Protein AF-A0A1J4K891-F1 (afdb_monomer)

Secondary structure (DSSP, 8-state):
-PPPP------HHHHHTTSTT--HHHHHH-TTHHHHHHTT-HHHHHHHHSHHHHHHHHHHHH-STTTTSTTHHHHHHHHHHHHT--SHHHHHHHHT-HHHHHHHHHHHTSPP--HHHHHHHHHHHHHHHHHTTTGGGGG-TTHHHHHHHTTTSHHHHHHHHHHHHHSTTTTT--HHHHHHHHHT--S---TT-HHHHHHHHHHHHHHHHHHHH-GGGGGGG-SHHHHHHHHHHHH-TTS-HHHHHHHHTTHHHHTTSTTHHHHHHHHHTTPPP--STTHHHHHHHH----HHHHHGGG-TT--HHHHHHHHHHHHHHHHHHHHH-TTTT-S--

pLDDT: mean 89.1, std 15.48, range [33.91, 98.75]

Sequence (333 aa):
MQRWASYSTYDPIETLLEREDVTIVDVLDEDSLSIAMRNSSQKLVDFFKREEIMDELLNWALTELYVDHPKFMKFSRASISIFTCVTVNFQKMLHENDQFLIRLRQFQMLNPASPRICGHFQRIIETLVIGTGGDILVFFPELSDFLIENIANVGLRDLFVFLVTKYRIQFHADVEMFQKLINQIGFETNNDNIDNYNSCYCIISAIRAILSQKEEYFILFDTKEIFDRLFLLAVYPKTHPLLATGIYRLFPYLKRAKNYYPAMLKYRDMYEFRDDISLPYAIETFMLIDGKILLKIFDKNSCTYLIDAICKAFMNKGYYFLIDHRNILSLKN

InterPro domains:
  IPR007587 SIT4 phosphatase-associated protein family [PTHR12634] (7-187)

Mean predicted aligned error: 7.37 Å

Structure (mmCIF, N/CA/C/O backbone):
data_AF-A0A1J4K891-F1
#
_entry.id   AF-A0A1J4K891-F1
#
loop_
_atom_site.group_PDB
_atom_site.id
_atom_site.type_symbol
_atom_site.label_atom_id
_atom_site.label_alt_id
_atom_site.label_comp_id
_atom_site.label_asym_id
_atom_site.label_entity_id
_atom_site.label_seq_id
_atom_site.pdbx_PDB_ins_code
_atom_site.Cartn_x
_atom_site.Cartn_y
_atom_site.Cartn_z
_atom_site.occupancy
_atom_site.B_iso_or_equiv
_atom_site.auth_seq_id
_atom_site.auth_comp_id
_atom_site.auth_asym_id
_atom_site.auth_atom_id
_atom_site.pdbx_PDB_model_num
ATOM 1 N N . MET A 1 1 ? -45.387 34.080 21.711 1.00 39.38 1 MET A N 1
ATOM 2 C CA . MET A 1 1 ? -44.036 33.500 21.544 1.00 39.38 1 MET A CA 1
ATOM 3 C C . MET A 1 1 ? -43.966 32.225 22.377 1.00 39.38 1 MET A C 1
ATOM 5 O O . MET A 1 1 ? -43.739 32.294 23.577 1.00 39.38 1 MET A O 1
ATOM 9 N N . GLN A 1 2 ? -44.293 31.077 21.779 1.00 36.41 2 GLN A N 1
ATOM 10 C CA . GLN A 1 2 ? -44.192 29.777 22.447 1.00 36.41 2 GLN A CA 1
ATOM 11 C C . GLN A 1 2 ? -42.715 29.382 22.542 1.00 36.41 2 GLN A C 1
ATOM 13 O O . GLN A 1 2 ? -42.031 29.297 21.525 1.00 36.41 2 GLN A O 1
ATOM 18 N N . ARG A 1 3 ? -42.234 29.171 23.773 1.00 39.31 3 ARG A N 1
ATOM 19 C CA . ARG A 1 3 ? -40.967 28.489 24.058 1.00 39.31 3 ARG A CA 1
ATOM 20 C C . ARG A 1 3 ? -41.067 27.071 23.506 1.00 39.31 3 ARG A C 1
ATOM 22 O O . ARG A 1 3 ? -41.951 26.323 23.911 1.00 39.31 3 ARG A O 1
ATOM 29 N N . TRP A 1 4 ? -40.176 26.722 22.588 1.00 43.19 4 TRP A N 1
ATOM 30 C CA . TRP A 1 4 ? -40.006 25.343 22.158 1.00 43.19 4 TRP A CA 1
ATOM 31 C C . TRP A 1 4 ? -39.417 24.577 23.341 1.00 43.19 4 TRP A C 1
ATOM 33 O O . TRP A 1 4 ? -38.350 24.929 23.844 1.00 43.19 4 TRP A O 1
ATOM 43 N N . ALA A 1 5 ? -40.163 23.591 23.834 1.00 40.50 5 ALA A N 1
ATOM 44 C CA . ALA A 1 5 ? -39.658 22.629 24.794 1.00 40.50 5 ALA A CA 1
ATOM 45 C C . ALA A 1 5 ? -38.457 21.907 24.170 1.00 40.50 5 ALA A C 1
ATOM 47 O O . ALA A 1 5 ? -38.521 21.463 23.022 1.00 40.50 5 ALA A O 1
ATOM 48 N N . SER A 1 6 ? -37.361 21.812 24.919 1.00 43.91 6 SER A N 1
ATOM 49 C CA . SER A 1 6 ? -36.251 20.926 24.595 1.00 43.91 6 SER A CA 1
ATOM 50 C C . SER A 1 6 ? -36.784 19.495 24.585 1.00 43.91 6 SER A C 1
ATOM 52 O O . SER A 1 6 ? -37.015 18.910 25.645 1.00 43.91 6 SER A O 1
ATOM 54 N N . TYR A 1 7 ? -37.023 18.938 23.401 1.00 41.72 7 TYR A N 1
ATOM 55 C CA . TYR A 1 7 ? -37.172 17.498 23.262 1.00 41.72 7 TYR A CA 1
ATOM 56 C C . TYR A 1 7 ? -35.854 16.884 23.730 1.00 41.72 7 TYR A C 1
ATOM 58 O O . TYR A 1 7 ? -34.827 17.060 23.080 1.00 41.72 7 TYR A O 1
ATOM 66 N N . SER A 1 8 ? -35.880 16.225 24.890 1.00 47.19 8 SER A N 1
ATOM 67 C CA . SER A 1 8 ? -34.855 15.253 25.251 1.00 47.19 8 SER A CA 1
ATOM 68 C C . SER A 1 8 ? -34.839 14.228 24.123 1.00 47.19 8 SER A C 1
ATOM 70 O O . SER A 1 8 ? -35.779 13.446 23.971 1.00 47.19 8 SER A O 1
ATOM 72 N N . THR A 1 9 ? -33.851 14.329 23.241 1.00 55.25 9 THR A N 1
ATOM 73 C CA . THR A 1 9 ? -33.603 13.339 22.202 1.00 55.25 9 THR A CA 1
ATOM 74 C C . THR A 1 9 ? -33.265 12.040 22.910 1.00 55.25 9 THR A C 1
ATOM 76 O O . THR A 1 9 ? -32.190 11.923 23.488 1.00 55.25 9 THR A O 1
ATOM 79 N N . TYR A 1 10 ? -34.208 11.100 22.906 1.00 66.19 10 TYR A N 1
ATOM 80 C CA . TYR A 1 10 ? -33.967 9.721 23.307 1.00 66.19 10 TYR A CA 1
ATOM 81 C C . TYR A 1 10 ? -32.778 9.197 22.497 1.00 66.19 10 TYR A C 1
ATOM 83 O O . TYR A 1 10 ? -32.873 9.099 21.272 1.00 66.19 10 TYR A O 1
ATOM 91 N N . ASP A 1 11 ? -31.656 8.943 23.166 1.00 80.19 11 ASP A N 1
ATOM 92 C CA . ASP A 1 11 ? -30.495 8.281 22.581 1.00 80.19 11 ASP A CA 1
ATOM 93 C C . ASP A 1 11 ? -30.539 6.813 23.031 1.00 80.19 11 ASP A C 1
ATOM 95 O O . ASP A 1 11 ? -30.260 6.530 24.199 1.00 80.19 11 ASP A O 1
ATOM 99 N N . PRO A 1 12 ? -30.931 5.875 22.146 1.00 88.50 12 PRO A N 1
ATOM 100 C CA . PRO A 1 12 ? -31.061 4.463 22.496 1.00 88.50 12 PRO A CA 1
ATOM 101 C C . PRO A 1 12 ? -29.782 3.879 23.099 1.00 88.50 12 PRO A C 1
ATOM 103 O O . PRO A 1 12 ? -29.860 3.014 23.967 1.00 88.50 12 PRO A O 1
ATOM 106 N N . ILE A 1 13 ? -28.610 4.385 22.697 1.00 91.62 13 ILE A N 1
ATOM 107 C CA . ILE A 1 13 ? -27.329 3.909 23.221 1.00 91.62 13 ILE A CA 1
ATOM 108 C C . ILE A 1 13 ? -27.101 4.380 24.647 1.00 91.62 13 ILE A C 1
ATOM 110 O O . ILE A 1 13 ? -26.626 3.603 25.466 1.00 91.62 13 ILE A O 1
ATOM 114 N N . GLU A 1 14 ? -27.474 5.613 24.978 1.00 89.12 14 GLU A N 1
ATOM 115 C CA . GLU A 1 14 ? -27.372 6.104 26.354 1.00 89.12 14 GLU A CA 1
ATOM 116 C C . GLU A 1 14 ? -28.216 5.256 27.308 1.00 89.12 14 GLU A C 1
ATOM 118 O O . GLU A 1 14 ? -27.746 4.918 28.390 1.00 89.12 14 GLU A O 1
ATOM 123 N N . THR A 1 15 ? -29.427 4.869 26.890 1.00 90.88 15 THR A N 1
ATOM 124 C CA . THR A 1 15 ? -30.291 3.965 27.665 1.00 90.88 15 THR A CA 1
ATOM 125 C C . THR A 1 15 ? -29.748 2.537 27.696 1.00 90.88 15 THR A C 1
ATOM 127 O O . THR A 1 15 ? -29.804 1.883 28.734 1.00 90.88 15 THR A O 1
ATOM 130 N N . LEU A 1 16 ? -29.199 2.036 26.587 1.00 93.69 16 LEU A N 1
ATOM 131 C CA . LEU A 1 16 ? -28.603 0.700 26.536 1.00 93.69 16 LEU A CA 1
ATOM 132 C C . LEU A 1 16 ? -27.418 0.578 27.508 1.00 93.69 16 LEU A C 1
ATOM 134 O O . LEU A 1 16 ? -27.314 -0.416 28.222 1.00 93.69 16 LEU A O 1
ATOM 138 N N . LEU A 1 17 ? -26.568 1.605 27.574 1.00 93.94 17 LEU A N 1
ATOM 139 C CA . LEU A 1 17 ? -25.391 1.661 28.447 1.00 93.94 17 LEU A CA 1
ATOM 140 C C . LEU A 1 17 ? -25.726 1.804 29.942 1.00 93.94 17 LEU A C 1
ATOM 142 O O . LEU A 1 17 ? -24.833 1.665 30.773 1.00 93.94 17 LEU A O 1
ATOM 146 N N . GLU A 1 18 ? -26.983 2.078 30.303 1.00 91.00 18 GLU A N 1
ATOM 147 C CA . GLU A 1 18 ? -27.440 2.097 31.702 1.00 91.00 18 GLU A CA 1
ATOM 148 C C . GLU A 1 18 ? -27.723 0.692 32.255 1.00 91.00 18 GLU A C 1
ATOM 150 O O . GLU A 1 18 ? -27.882 0.527 33.465 1.00 91.00 18 GLU A O 1
ATOM 155 N N . ARG A 1 19 ? -27.774 -0.331 31.395 1.00 92.75 19 ARG A N 1
ATOM 156 C CA . ARG A 1 19 ? -27.954 -1.722 31.818 1.00 92.75 19 ARG A CA 1
ATOM 157 C C . ARG A 1 19 ? -26.654 -2.297 32.379 1.00 92.75 19 ARG A C 1
ATOM 159 O O . ARG A 1 19 ? -25.600 -2.172 31.767 1.00 92.75 19 ARG A O 1
ATOM 166 N N . GLU A 1 20 ? -26.740 -3.004 33.504 1.00 85.12 20 GLU A N 1
ATOM 167 C CA . GLU A 1 20 ? -25.573 -3.645 34.134 1.00 85.12 20 GLU A CA 1
ATOM 168 C C . GLU A 1 20 ? -24.984 -4.794 33.292 1.00 85.12 20 GLU A C 1
ATOM 170 O O . GLU A 1 20 ? -23.793 -5.083 33.391 1.00 85.12 20 GLU A O 1
ATOM 175 N N . ASP A 1 21 ? -25.799 -5.433 32.447 1.00 90.06 21 ASP A N 1
ATOM 176 C CA . ASP A 1 21 ? -25.457 -6.615 31.647 1.00 90.06 21 ASP A CA 1
ATOM 177 C C . ASP A 1 21 ? -25.148 -6.307 30.172 1.00 90.06 21 ASP A C 1
ATOM 179 O O . ASP A 1 21 ? -25.093 -7.224 29.353 1.00 90.06 21 ASP A O 1
ATOM 183 N N . VAL A 1 22 ? -24.962 -5.030 29.811 1.00 94.88 22 VAL A N 1
ATOM 184 C CA . VAL A 1 22 ? -24.744 -4.635 28.413 1.00 94.88 22 VAL A CA 1
ATOM 185 C C . VAL A 1 22 ? -23.448 -5.220 27.848 1.00 94.88 22 VAL A C 1
ATOM 187 O O . VAL A 1 22 ? -22.344 -4.973 28.346 1.00 94.88 22 VAL A O 1
ATOM 190 N N . THR A 1 23 ? -23.581 -5.972 26.758 1.00 95.44 23 THR A N 1
ATOM 191 C CA . THR A 1 23 ? -22.451 -6.553 26.034 1.00 95.44 23 THR A CA 1
ATOM 192 C C . THR A 1 23 ? -22.012 -5.653 24.885 1.00 95.44 23 THR A C 1
ATOM 194 O O . THR A 1 23 ? -22.753 -4.798 24.397 1.00 95.44 23 THR A O 1
ATOM 197 N N . ILE A 1 24 ? -20.795 -5.871 24.387 1.00 96.88 24 ILE A N 1
ATOM 198 C CA . ILE A 1 24 ? -20.348 -5.199 23.165 1.00 96.88 24 ILE A CA 1
ATOM 199 C C . ILE A 1 24 ? -21.222 -5.562 21.955 1.00 96.88 24 ILE A C 1
ATOM 201 O O . ILE A 1 24 ? -21.460 -4.716 21.104 1.00 96.88 24 ILE A O 1
ATOM 205 N N . VAL A 1 25 ? -21.742 -6.790 21.890 1.00 96.94 25 VAL A N 1
ATOM 206 C CA . VAL A 1 25 ? -22.589 -7.253 20.788 1.00 96.94 25 VAL A CA 1
ATOM 207 C C . VAL A 1 25 ? -23.893 -6.468 20.756 1.00 96.94 25 VAL A C 1
ATOM 209 O O . VAL A 1 25 ? -24.308 -6.074 19.670 1.00 96.94 25 VAL A O 1
ATOM 212 N N . ASP A 1 26 ? -24.478 -6.173 21.920 1.00 96.81 26 ASP A N 1
ATOM 213 C CA . ASP A 1 26 ? -25.660 -5.311 22.008 1.00 96.81 26 ASP A CA 1
ATOM 214 C C . ASP A 1 26 ? -25.353 -3.932 21.403 1.00 96.81 26 ASP A C 1
ATOM 216 O O . ASP A 1 26 ? -26.047 -3.483 20.496 1.00 96.81 26 ASP A O 1
ATOM 220 N N . VAL A 1 27 ? -24.241 -3.306 21.808 1.00 97.25 27 VAL A N 1
ATOM 221 C CA . VAL A 1 27 ? -23.834 -1.975 21.316 1.00 97.25 27 VAL A CA 1
ATOM 222 C C . VAL A 1 27 ? -23.502 -1.974 19.817 1.00 97.25 27 VAL A C 1
ATOM 224 O O . VAL A 1 27 ? -23.850 -1.027 19.114 1.00 97.25 27 VAL A O 1
ATOM 227 N N . LEU A 1 28 ? -22.839 -3.015 19.298 1.00 97.44 28 LEU A N 1
ATOM 228 C CA . LEU A 1 28 ? -22.516 -3.141 17.868 1.00 97.44 28 LEU A CA 1
ATOM 229 C C . LEU A 1 28 ? -23.749 -3.448 17.003 1.00 97.44 28 LEU A C 1
ATOM 231 O O . LEU A 1 28 ? -23.706 -3.261 15.781 1.00 97.44 28 LEU A O 1
ATOM 235 N N . ASP A 1 29 ? -24.830 -3.950 17.604 1.00 97.00 29 ASP A N 1
ATOM 236 C CA . ASP A 1 29 ? -26.083 -4.223 16.908 1.00 97.00 29 ASP A CA 1
ATOM 237 C C . ASP A 1 29 ? -27.013 -3.001 16.853 1.00 97.00 29 ASP A C 1
ATOM 239 O O . ASP A 1 29 ? -27.874 -2.967 15.971 1.00 97.00 29 ASP A O 1
ATOM 243 N N . GLU A 1 30 ? -26.792 -1.983 17.692 1.00 95.75 30 GLU A N 1
ATOM 244 C CA . GLU A 1 30 ? -27.582 -0.747 17.713 1.00 95.75 30 GLU A CA 1
ATOM 245 C C . GLU A 1 30 ? -27.384 0.132 16.470 1.00 95.75 30 GLU A C 1
ATOM 247 O O . GLU A 1 30 ? -26.282 0.587 16.144 1.00 95.75 30 GLU A O 1
ATOM 252 N N . ASP A 1 31 ? -28.491 0.474 15.809 1.00 91.94 31 ASP A N 1
ATOM 253 C CA . ASP A 1 31 ? -28.481 1.302 14.597 1.00 91.94 31 ASP A CA 1
ATOM 254 C C . ASP A 1 31 ? -28.059 2.760 14.878 1.00 91.94 31 ASP A C 1
ATOM 256 O O . ASP A 1 31 ? -27.532 3.453 13.997 1.00 91.94 31 ASP A O 1
ATOM 260 N N . SER A 1 32 ? -28.242 3.240 16.115 1.00 92.56 32 SER A N 1
ATOM 261 C CA . SER A 1 32 ? -27.861 4.596 16.528 1.00 92.56 32 SER A CA 1
ATOM 262 C C . SER A 1 32 ? -26.366 4.762 16.831 1.00 92.56 32 SER A C 1
ATOM 264 O O . SER A 1 32 ? -25.930 5.897 17.037 1.00 92.56 32 SER A O 1
ATOM 266 N N . LEU A 1 33 ? -25.546 3.699 16.772 1.00 94.31 33 LEU A N 1
ATOM 267 C CA . LEU A 1 33 ? -24.105 3.742 17.085 1.00 94.31 33 LEU A CA 1
ATOM 268 C C . LEU A 1 33 ? -23.353 4.828 16.324 1.00 94.31 33 LEU A C 1
ATOM 270 O O . LEU A 1 33 ? -22.645 5.644 16.915 1.00 94.31 33 LEU A O 1
ATOM 274 N N . SER A 1 34 ? -23.577 4.916 15.016 1.00 91.94 34 SER A N 1
ATOM 275 C CA . SER A 1 34 ? -22.942 5.942 14.181 1.00 91.94 34 SER A CA 1
ATOM 276 C C . SER A 1 34 ? -23.329 7.379 14.568 1.00 91.94 34 SER A C 1
ATOM 278 O O . SER A 1 34 ? -22.570 8.321 14.326 1.00 91.94 34 SER A O 1
ATOM 280 N N . ILE A 1 35 ? -24.515 7.582 15.148 1.00 91.12 35 ILE A N 1
ATOM 281 C CA . ILE A 1 35 ? -24.987 8.886 15.628 1.00 91.12 35 ILE A CA 1
ATOM 282 C C . ILE A 1 35 ? -24.360 9.183 16.993 1.00 91.12 35 ILE A C 1
ATOM 284 O O . ILE A 1 35 ? -23.766 10.249 17.151 1.00 91.12 35 ILE A O 1
ATOM 288 N N . ALA A 1 36 ? -24.404 8.233 17.929 1.00 91.31 36 ALA A N 1
ATOM 289 C CA . ALA A 1 36 ? -23.833 8.379 19.270 1.00 91.31 36 ALA A CA 1
ATOM 290 C C . ALA A 1 36 ? -22.323 8.681 19.232 1.00 91.31 36 ALA A C 1
ATOM 292 O O . ALA A 1 36 ? -21.834 9.568 19.937 1.00 91.31 36 ALA A O 1
ATOM 293 N N . MET A 1 37 ? -21.586 8.023 18.331 1.00 93.12 37 MET A N 1
ATOM 294 C CA . MET A 1 37 ? -20.163 8.294 18.108 1.00 93.12 37 MET A CA 1
ATOM 295 C C . MET A 1 37 ? -19.901 9.708 17.571 1.00 93.12 37 MET A C 1
ATOM 297 O O . MET A 1 37 ? -18.975 10.381 18.025 1.00 93.12 37 MET A O 1
ATOM 301 N N . ARG A 1 38 ? -20.721 10.191 16.624 1.00 89.06 38 ARG A N 1
ATOM 302 C CA . ARG A 1 38 ? -20.606 11.561 16.084 1.00 89.06 38 ARG A CA 1
ATOM 303 C C . ARG A 1 38 ? -20.909 12.615 17.143 1.00 89.06 38 ARG A C 1
ATOM 305 O O . ARG A 1 38 ? -20.219 13.629 17.203 1.00 89.06 38 ARG A O 1
ATOM 312 N N . ASN A 1 39 ? -21.881 12.339 18.005 1.00 89.38 39 ASN A N 1
ATOM 313 C CA . ASN A 1 39 ? -22.222 13.191 19.142 1.00 89.38 39 ASN A CA 1
ATOM 314 C C . ASN A 1 39 ? -21.179 13.128 20.270 1.00 89.38 39 ASN A C 1
ATOM 316 O O . ASN A 1 39 ? -21.288 13.879 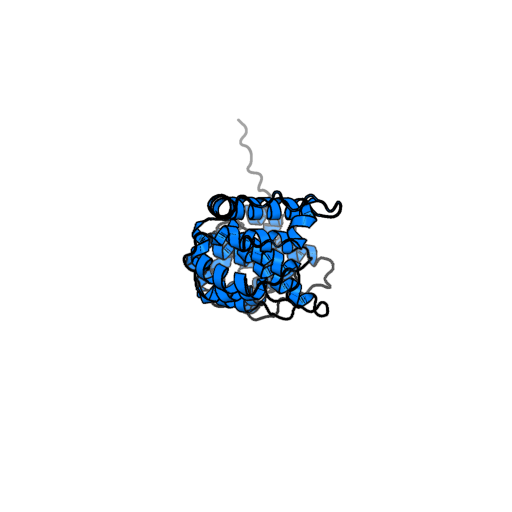21.233 1.00 89.38 39 ASN A O 1
ATOM 320 N N . SER A 1 40 ? -20.147 12.283 20.139 1.00 81.00 40 SER A N 1
ATOM 321 C CA . SER A 1 40 ? -19.055 12.138 21.107 1.00 81.00 40 SER A CA 1
ATOM 322 C C . SER A 1 40 ? -19.545 11.807 22.523 1.00 81.00 40 SER A C 1
ATOM 324 O O . SER A 1 40 ? -19.019 12.359 23.491 1.00 81.00 40 SER A O 1
ATOM 326 N N . SER A 1 41 ? -20.543 10.915 22.639 1.00 87.31 41 SER A N 1
ATOM 327 C CA . SER A 1 41 ? -21.080 10.458 23.932 1.00 87.31 41 SER A CA 1
ATOM 328 C C . SER A 1 41 ? -19.952 10.016 24.869 1.00 87.31 41 SER A C 1
ATOM 330 O O . SER A 1 41 ? -19.166 9.122 24.543 1.00 87.31 41 SER A O 1
ATOM 332 N N . GLN A 1 42 ? -19.878 10.645 26.046 1.00 89.94 42 GLN A N 1
ATOM 333 C CA . GLN A 1 42 ? -18.857 10.320 27.040 1.00 89.94 42 GLN A CA 1
ATOM 334 C C . GLN A 1 42 ? -19.082 8.924 27.628 1.00 89.94 42 GLN A C 1
ATOM 336 O O . GLN A 1 42 ? -18.115 8.183 27.769 1.00 89.94 42 GLN A O 1
ATOM 341 N N . LYS A 1 43 ? -20.340 8.524 27.876 1.00 92.19 43 LYS A N 1
ATOM 342 C CA . LYS A 1 43 ? -20.656 7.170 28.357 1.00 92.19 43 LYS A CA 1
ATOM 343 C C . LYS A 1 43 ? -20.191 6.103 27.370 1.00 92.19 43 LYS A C 1
ATOM 345 O O . LYS A 1 43 ? -19.628 5.094 27.782 1.00 92.19 43 LYS A O 1
ATOM 350 N N . LEU A 1 44 ? -20.388 6.335 26.070 1.00 94.62 44 LEU A N 1
ATOM 351 C CA . LEU A 1 44 ? -19.954 5.404 25.031 1.00 94.62 44 LEU A CA 1
ATOM 352 C C . LEU A 1 44 ? -18.424 5.296 24.965 1.00 94.62 44 LEU A C 1
ATOM 354 O O . LEU A 1 44 ? -17.881 4.199 24.852 1.00 94.62 44 LEU A O 1
ATOM 358 N N . VAL A 1 45 ? -17.722 6.426 25.081 1.00 94.94 45 VAL A N 1
ATOM 359 C CA . VAL A 1 45 ? -16.254 6.450 25.166 1.00 94.94 45 VAL A CA 1
ATOM 360 C C . VAL A 1 45 ? -15.767 5.699 26.407 1.00 94.94 45 VAL A C 1
ATOM 362 O O . VAL A 1 45 ? -14.854 4.886 26.305 1.00 94.94 45 VAL A O 1
ATOM 365 N N . ASP A 1 46 ? -16.382 5.924 27.566 1.00 94.81 46 ASP A N 1
ATOM 366 C CA . ASP A 1 46 ? -16.004 5.256 28.814 1.00 94.81 46 ASP A CA 1
ATOM 367 C C . ASP A 1 46 ? -16.282 3.746 28.758 1.00 94.81 46 ASP A C 1
ATOM 369 O O . ASP A 1 46 ? -15.471 2.954 29.235 1.00 94.81 46 ASP A O 1
ATOM 373 N N . PHE A 1 47 ? -17.366 3.331 28.095 1.00 96.06 47 PHE A N 1
ATOM 374 C CA . PHE A 1 47 ? -17.671 1.924 27.837 1.00 96.06 47 PHE A CA 1
ATOM 375 C C . PHE A 1 47 ? -16.591 1.248 26.980 1.00 96.06 47 PHE A C 1
ATOM 377 O O . PHE A 1 47 ? -16.129 0.165 27.341 1.00 96.06 47 PHE A O 1
ATOM 384 N N . PHE A 1 48 ? -16.165 1.885 25.880 1.00 96.12 48 PHE A N 1
ATOM 385 C CA . PHE A 1 48 ? -15.134 1.348 24.981 1.00 96.12 48 PHE A CA 1
ATOM 386 C C . PHE A 1 48 ? -13.719 1.396 25.562 1.00 96.12 48 PHE A C 1
ATOM 388 O O . PHE A 1 48 ? -12.866 0.626 25.130 1.00 96.12 48 PHE A O 1
ATOM 395 N N . LYS A 1 49 ? -13.456 2.266 26.544 1.00 95.06 49 LYS A N 1
ATOM 396 C CA . LYS A 1 49 ? -12.163 2.329 27.245 1.00 95.06 49 LYS A CA 1
ATOM 397 C C . LYS A 1 49 ? -11.858 1.099 28.090 1.00 95.06 49 LYS A C 1
ATOM 399 O O . LYS A 1 49 ? -10.686 0.871 28.382 1.00 95.06 49 LYS A O 1
ATOM 404 N N . ARG A 1 50 ? -12.882 0.354 28.514 1.00 94.94 50 ARG A N 1
ATOM 405 C CA . ARG A 1 50 ? -12.713 -0.838 29.351 1.00 94.94 50 ARG A CA 1
ATOM 406 C C . ARG A 1 50 ? -11.909 -1.901 28.608 1.00 94.94 50 ARG A C 1
ATOM 408 O O . ARG A 1 50 ? -12.127 -2.121 27.419 1.00 94.94 50 ARG A O 1
ATOM 415 N N . GLU A 1 51 ? -10.977 -2.539 29.305 1.00 94.62 51 GLU A N 1
ATOM 416 C CA . GLU A 1 51 ? -9.987 -3.439 28.706 1.00 94.62 51 GLU A CA 1
ATOM 417 C C . GLU A 1 51 ? -10.648 -4.620 27.984 1.00 94.62 51 GLU A C 1
ATOM 419 O O . GLU A 1 51 ? -10.321 -4.905 26.833 1.00 94.62 51 GLU A O 1
ATOM 424 N N . GLU A 1 52 ? -11.650 -5.234 28.614 1.00 95.31 52 GLU A N 1
ATOM 425 C CA . GLU A 1 52 ? -12.413 -6.353 28.065 1.00 95.31 52 GLU A CA 1
ATOM 426 C C . GLU A 1 52 ? -13.203 -5.968 26.809 1.00 95.31 52 GLU A C 1
ATOM 428 O O . GLU A 1 52 ? -13.311 -6.753 25.869 1.00 95.31 52 GLU A O 1
ATOM 433 N N . ILE A 1 53 ? -13.716 -4.737 26.758 1.00 96.94 53 ILE A N 1
ATOM 434 C CA . ILE A 1 53 ? -14.458 -4.229 25.602 1.00 96.94 53 ILE A CA 1
ATOM 435 C C . ILE A 1 53 ? -13.501 -3.886 24.462 1.00 96.94 53 ILE A C 1
ATOM 437 O O . ILE A 1 53 ? -13.796 -4.179 23.302 1.00 96.94 53 ILE A O 1
ATOM 441 N N . MET A 1 54 ? -12.356 -3.284 24.781 1.00 97.56 54 MET A N 1
ATOM 442 C CA . MET A 1 54 ? -11.328 -2.945 23.804 1.00 97.56 54 MET A CA 1
ATOM 443 C C . MET A 1 54 ? -10.761 -4.200 23.134 1.00 97.56 54 MET A C 1
ATOM 445 O O . MET A 1 54 ? -10.659 -4.240 21.906 1.00 97.56 54 MET A O 1
ATOM 449 N N . ASP A 1 55 ? -10.423 -5.233 23.912 1.00 96.31 55 ASP A N 1
ATOM 450 C CA . ASP A 1 55 ? -9.903 -6.483 23.350 1.00 96.31 55 ASP A CA 1
ATOM 451 C C . ASP A 1 55 ? -10.941 -7.178 22.467 1.00 96.31 55 ASP A C 1
ATOM 453 O O . ASP A 1 55 ? -10.640 -7.599 21.350 1.00 96.31 55 ASP A O 1
ATOM 457 N N . GLU A 1 56 ? -12.196 -7.201 22.907 1.00 97.38 56 GLU A N 1
ATOM 458 C CA . GLU A 1 56 ? -13.277 -7.793 22.133 1.00 97.38 56 GLU A CA 1
ATOM 459 C C . GLU A 1 56 ? -13.520 -7.043 20.813 1.00 97.38 56 GLU A C 1
ATOM 461 O O . GLU A 1 56 ? -13.607 -7.661 19.748 1.00 97.38 56 GLU A O 1
ATOM 466 N N . LEU A 1 57 ? -13.529 -5.705 20.835 1.00 97.94 57 LEU A N 1
ATOM 467 C CA . LEU A 1 57 ? -13.581 -4.876 19.625 1.00 97.94 57 LEU A CA 1
ATOM 468 C C . LEU A 1 57 ? -12.437 -5.196 18.652 1.00 97.94 57 LEU A C 1
ATOM 470 O O . LEU A 1 57 ? -12.661 -5.277 17.439 1.00 97.94 57 LEU A O 1
ATOM 474 N N . LEU A 1 58 ? -11.223 -5.388 19.173 1.00 97.06 58 LEU A N 1
ATOM 475 C CA . LEU A 1 58 ? -10.052 -5.771 18.387 1.00 97.06 58 LEU A CA 1
ATOM 476 C C . LEU A 1 58 ? -10.183 -7.184 17.820 1.00 97.06 58 LEU A C 1
ATOM 478 O O . LEU A 1 58 ? -9.776 -7.403 16.682 1.00 97.06 58 LEU A O 1
ATOM 482 N N . ASN A 1 59 ? -10.806 -8.120 18.534 1.00 96.50 59 ASN A N 1
ATOM 483 C CA . ASN A 1 59 ? -11.074 -9.459 18.012 1.00 96.50 59 ASN A CA 1
ATOM 484 C C . ASN A 1 59 ? -12.053 -9.413 16.826 1.00 96.50 59 ASN A C 1
ATOM 486 O O . ASN A 1 59 ? -11.790 -10.054 15.805 1.00 96.50 59 ASN A O 1
ATOM 490 N N . TRP A 1 60 ? -13.100 -8.580 16.888 1.00 97.50 60 TRP A N 1
ATOM 491 C CA . TRP A 1 60 ? -14.010 -8.338 15.754 1.00 97.50 60 TRP A CA 1
ATOM 492 C C . TRP A 1 60 ? -13.335 -7.640 14.559 1.00 97.50 60 TRP A C 1
ATOM 494 O O . TRP A 1 60 ? -13.710 -7.880 13.406 1.00 97.50 60 TRP A O 1
ATOM 504 N N . ALA A 1 61 ? -12.373 -6.748 14.809 1.00 96.31 61 ALA A N 1
ATOM 505 C CA . ALA A 1 61 ? -11.743 -5.935 13.767 1.00 96.31 61 ALA A CA 1
ATOM 506 C C . ALA A 1 61 ? -10.489 -6.569 13.147 1.00 96.31 61 ALA A C 1
ATOM 508 O O . ALA A 1 61 ? -10.260 -6.414 11.953 1.00 96.31 61 ALA A O 1
ATOM 509 N N . LEU A 1 62 ? -9.656 -7.244 13.935 1.00 95.50 62 LEU A N 1
ATOM 510 C CA . LEU A 1 62 ? -8.297 -7.634 13.544 1.00 95.50 62 LEU A CA 1
ATOM 511 C C . LEU A 1 62 ? -8.027 -9.138 13.630 1.00 95.50 62 LEU A C 1
ATOM 513 O O . LEU A 1 62 ? -6.895 -9.565 13.414 1.00 95.50 62 LEU A O 1
ATOM 517 N N . THR A 1 63 ? -9.045 -9.956 13.901 1.00 93.81 63 THR A N 1
ATOM 518 C CA . THR A 1 63 ? -8.911 -11.419 13.911 1.00 93.81 63 THR A CA 1
ATOM 519 C C . THR A 1 63 ? -10.076 -12.101 13.192 1.00 93.81 63 THR A C 1
ATOM 521 O O . THR A 1 63 ? -11.044 -11.459 12.780 1.00 93.81 63 THR A O 1
ATOM 524 N N . GLU A 1 64 ? -9.979 -13.420 13.033 1.00 92.00 64 GLU A N 1
ATOM 525 C CA . GLU A 1 64 ? -11.062 -14.264 12.508 1.00 92.00 64 GLU A CA 1
ATOM 526 C C . GLU A 1 64 ? -11.756 -15.076 13.608 1.00 92.00 64 GLU A C 1
ATOM 528 O O . GLU A 1 64 ? -12.508 -15.997 13.304 1.00 92.00 64 GLU A O 1
ATOM 533 N N . LEU A 1 65 ? -11.549 -14.714 14.882 1.00 94.25 65 LEU A N 1
ATOM 534 C CA . LEU A 1 65 ? -12.062 -15.451 16.043 1.00 94.25 65 LEU A CA 1
ATOM 535 C C . LEU A 1 65 ? -13.579 -15.695 15.979 1.00 94.25 65 LEU A C 1
ATOM 537 O O . LEU A 1 65 ? -14.056 -16.747 16.392 1.00 94.25 65 LEU A O 1
ATOM 541 N N . TYR A 1 66 ? -14.327 -14.741 15.422 1.00 95.69 66 TYR A N 1
ATOM 542 C CA . TYR A 1 66 ? -15.788 -14.775 15.358 1.00 95.69 66 TYR A CA 1
ATOM 543 C C . TYR A 1 66 ? -16.346 -14.952 13.946 1.00 95.69 66 TYR A C 1
ATOM 545 O O . TYR A 1 66 ? -17.492 -14.582 13.695 1.00 95.69 66 TYR A O 1
ATOM 553 N N . VAL A 1 67 ? -15.559 -15.492 13.009 1.00 94.88 67 VAL A N 1
ATOM 554 C CA . VAL A 1 67 ? -15.959 -15.612 11.594 1.00 94.88 67 VAL A CA 1
ATOM 555 C C . VAL A 1 67 ? -17.265 -16.395 11.394 1.00 94.88 67 VAL A C 1
ATOM 557 O O . VAL A 1 67 ? -18.034 -16.067 10.491 1.00 94.88 67 VAL A O 1
ATOM 560 N N . ASP A 1 68 ? -17.557 -17.352 12.280 1.00 96.56 68 ASP A N 1
ATOM 561 C CA . ASP A 1 68 ? -18.774 -18.173 12.250 1.00 96.56 68 ASP A CA 1
ATOM 562 C C . ASP A 1 68 ? -20.014 -17.466 12.829 1.00 96.56 68 ASP A C 1
ATOM 564 O O . ASP A 1 68 ? -21.136 -17.968 12.725 1.00 96.56 68 ASP A O 1
ATOM 568 N N . HIS A 1 69 ? -19.855 -16.284 13.433 1.00 97.69 69 HIS A N 1
ATOM 569 C CA . HIS A 1 69 ? -20.984 -15.532 13.966 1.00 97.69 69 HIS A CA 1
ATOM 570 C C . HIS A 1 69 ? -21.864 -14.986 12.818 1.00 97.69 69 HIS A C 1
ATOM 572 O O . HIS A 1 69 ? -21.354 -14.294 11.930 1.00 97.69 69 HIS A O 1
ATOM 578 N N . PRO A 1 70 ? -23.205 -15.156 12.842 1.00 97.69 70 PRO A N 1
ATOM 579 C CA . PRO A 1 70 ? -24.091 -14.745 11.741 1.00 97.69 70 PRO A CA 1
ATOM 580 C C . PRO A 1 70 ? -24.006 -13.255 11.381 1.00 97.69 70 PRO A C 1
ATOM 582 O O . PRO A 1 70 ? -24.216 -12.860 10.235 1.00 97.69 70 PRO A O 1
ATOM 585 N N . LYS A 1 71 ? -23.693 -12.413 12.373 1.00 97.56 71 LYS A N 1
ATOM 586 C CA . LYS A 1 71 ? -23.524 -10.959 12.220 1.00 97.56 71 LYS A CA 1
ATOM 587 C C . LYS A 1 71 ? -22.059 -10.511 12.167 1.00 97.56 71 LYS A C 1
ATOM 589 O O . LYS A 1 71 ? -21.805 -9.314 12.271 1.00 97.56 71 LYS A O 1
ATOM 594 N N . PHE A 1 72 ? -21.098 -11.420 11.973 1.00 97.06 72 PHE A N 1
ATOM 595 C CA . PHE A 1 72 ? -19.662 -11.101 11.980 1.00 97.06 72 PHE A CA 1
ATOM 596 C C . PHE A 1 72 ? -19.311 -9.903 11.097 1.00 97.06 72 PHE A C 1
ATOM 598 O O . PHE A 1 72 ? -18.661 -8.962 11.541 1.00 97.06 72 PHE A O 1
ATOM 605 N N . MET A 1 73 ? -19.827 -9.866 9.866 1.00 96.50 73 MET A N 1
ATOM 606 C CA . MET A 1 73 ? -19.559 -8.755 8.948 1.00 96.50 73 MET A CA 1
ATOM 607 C C . MET A 1 73 ? -20.176 -7.422 9.401 1.00 96.50 73 MET A C 1
ATOM 609 O O . MET A 1 73 ? -19.638 -6.372 9.054 1.00 96.50 73 MET A O 1
ATOM 613 N N . LYS A 1 74 ? -21.293 -7.428 10.144 1.00 97.12 74 LYS A N 1
ATOM 614 C CA . LYS A 1 74 ? -21.879 -6.206 10.730 1.00 97.12 74 LYS A CA 1
ATOM 615 C C . LYS A 1 74 ? -20.986 -5.707 11.864 1.00 97.12 74 LYS A C 1
ATOM 617 O O . LYS A 1 74 ? -20.563 -4.555 11.835 1.00 97.12 74 LYS A O 1
ATOM 622 N N . PHE A 1 75 ? -20.649 -6.591 12.797 1.00 98.31 75 PHE A N 1
ATOM 623 C CA . PHE A 1 75 ? -19.884 -6.248 13.995 1.00 98.31 75 PHE A CA 1
ATOM 624 C C . PHE A 1 75 ? -18.444 -5.858 13.671 1.00 98.31 75 PHE A C 1
ATOM 626 O O . PHE A 1 75 ? -17.993 -4.815 14.122 1.00 98.31 75 PHE A O 1
ATOM 633 N N . SER A 1 76 ? -17.778 -6.575 12.763 1.00 97.44 76 SER A N 1
ATOM 634 C 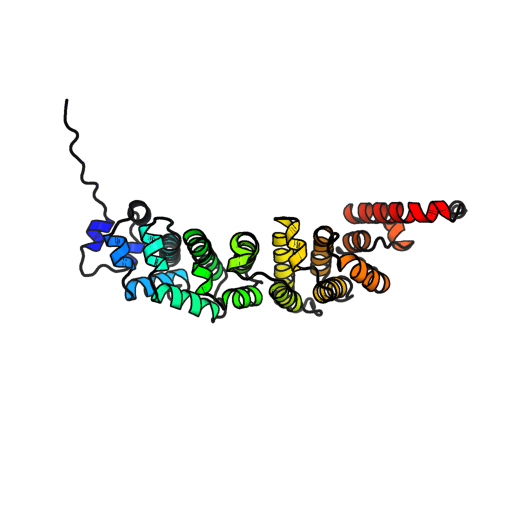CA . SER A 1 76 ? -16.449 -6.199 12.265 1.00 97.44 76 SER A CA 1
ATOM 635 C C . SER A 1 76 ? -16.441 -4.780 11.674 1.00 97.44 76 SER A C 1
ATOM 637 O O . SER A 1 76 ? -15.593 -3.961 12.029 1.00 97.44 76 SER A O 1
ATOM 639 N N . ARG A 1 77 ? -17.433 -4.433 10.835 1.00 96.62 77 ARG A N 1
ATOM 640 C CA . ARG A 1 77 ? -17.573 -3.074 10.269 1.00 96.62 77 ARG A CA 1
ATOM 641 C C . ARG A 1 77 ? -17.828 -2.015 11.338 1.00 96.62 77 ARG A C 1
ATOM 643 O O . ARG A 1 77 ? -17.262 -0.928 11.241 1.00 96.62 77 ARG A O 1
ATOM 650 N N . ALA A 1 78 ? -18.663 -2.319 12.328 1.00 97.88 78 ALA A N 1
ATOM 651 C CA . ALA A 1 78 ? -18.936 -1.417 13.439 1.00 97.88 78 ALA A CA 1
ATOM 652 C C . ALA A 1 78 ? -17.670 -1.168 14.281 1.00 97.88 78 ALA A C 1
ATOM 654 O O . ALA A 1 78 ? -17.338 -0.010 14.532 1.00 97.88 78 ALA A O 1
ATOM 655 N N . SER A 1 79 ? -16.888 -2.207 14.592 1.00 98.12 79 SER A N 1
ATOM 656 C CA . SER A 1 79 ? -15.609 -2.073 15.306 1.00 98.12 79 SER A CA 1
ATOM 657 C C . SER A 1 79 ? -14.609 -1.190 14.560 1.00 98.12 79 SER A C 1
ATOM 659 O O . SER A 1 79 ? -13.982 -0.313 15.148 1.00 98.12 79 SER A O 1
ATOM 661 N N . ILE A 1 80 ? -14.496 -1.332 13.238 1.00 97.50 80 ILE A N 1
ATOM 662 C CA . ILE A 1 80 ? -13.616 -0.453 12.449 1.00 97.50 80 ILE A CA 1
ATOM 663 C C . ILE A 1 80 ? -14.151 0.968 12.402 1.00 97.50 80 ILE A C 1
ATOM 665 O O . ILE A 1 80 ? -13.364 1.910 12.439 1.00 97.50 80 ILE A O 1
ATOM 669 N N . SER A 1 81 ? -15.471 1.153 12.320 1.00 96.94 81 SER A N 1
ATOM 670 C CA . SER A 1 81 ? -16.070 2.486 12.405 1.00 96.94 81 SER A CA 1
ATOM 671 C C . SER A 1 81 ? -15.668 3.167 13.713 1.00 96.94 81 SER A C 1
ATOM 673 O O . SER A 1 81 ? -15.308 4.341 13.686 1.00 96.94 81 SER A O 1
ATOM 675 N N . ILE A 1 82 ? -15.666 2.431 14.832 1.00 97.44 82 ILE A N 1
ATOM 676 C CA . ILE A 1 82 ? -15.198 2.909 16.143 1.00 97.44 82 ILE A CA 1
ATOM 677 C C . ILE A 1 82 ? -13.721 3.311 16.082 1.00 97.44 82 ILE A C 1
ATOM 679 O O . ILE A 1 82 ? -13.392 4.452 16.405 1.00 97.44 82 ILE A O 1
ATOM 683 N N . PHE A 1 83 ? -12.846 2.433 15.585 1.00 97.94 83 PHE A N 1
ATOM 684 C CA . PHE A 1 83 ? -11.406 2.706 15.498 1.00 97.94 83 PHE A CA 1
ATOM 685 C C . PHE A 1 83 ? -11.015 3.788 14.484 1.00 97.94 83 PHE A C 1
ATOM 687 O O . PHE A 1 83 ? -9.938 4.368 14.581 1.00 97.94 83 PHE A O 1
ATOM 694 N N . THR A 1 84 ? -11.890 4.085 13.524 1.00 97.06 84 THR A N 1
ATOM 695 C CA . THR A 1 84 ? -11.678 5.126 12.507 1.00 97.06 84 THR A CA 1
ATOM 696 C C . THR A 1 84 ? -12.509 6.387 12.761 1.00 97.06 84 THR A C 1
ATOM 698 O O . THR A 1 84 ? -12.611 7.264 11.902 1.00 97.06 84 THR A O 1
ATOM 701 N N . CYS A 1 85 ? -13.108 6.510 13.950 1.00 95.94 85 CYS A N 1
ATOM 702 C CA . CYS A 1 85 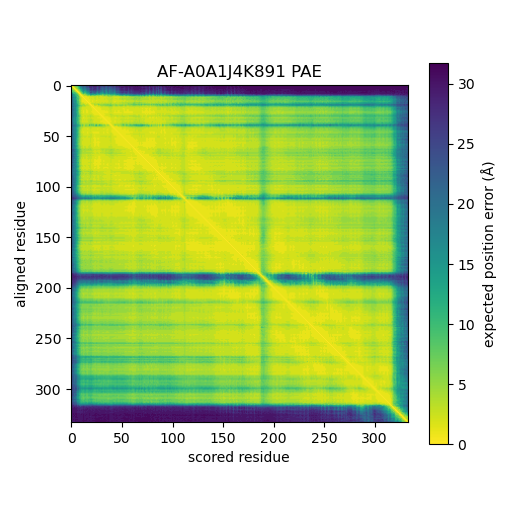? -13.883 7.682 14.327 1.00 95.94 85 CYS A CA 1
ATOM 703 C C . CYS A 1 85 ? -12.968 8.879 14.597 1.00 95.94 85 CYS A C 1
ATOM 705 O O . CYS A 1 85 ? -12.142 8.851 15.504 1.00 95.94 85 CYS A O 1
ATOM 707 N N . VAL A 1 86 ? -13.143 9.957 13.835 1.00 93.81 86 VAL A N 1
ATOM 708 C CA . VAL A 1 86 ? -12.278 11.149 13.883 1.00 93.81 86 VAL A CA 1
ATOM 709 C C . VAL A 1 86 ? -12.712 12.202 14.913 1.00 93.81 86 VAL A C 1
ATOM 711 O O . VAL A 1 86 ? -12.218 13.327 14.892 1.00 93.81 86 VAL A O 1
ATOM 714 N N . THR A 1 87 ? -13.653 11.885 15.807 1.00 93.69 87 THR A N 1
ATOM 715 C CA . THR A 1 87 ? -14.034 12.809 16.885 1.00 93.69 87 THR A CA 1
ATOM 716 C C . THR A 1 87 ? -12.945 12.859 17.956 1.00 93.69 87 THR A C 1
ATOM 718 O O . THR A 1 87 ? -12.294 11.857 18.248 1.00 93.69 87 THR A O 1
ATOM 721 N N . VAL A 1 88 ? -12.744 14.032 18.568 1.00 92.00 88 VAL A N 1
ATOM 722 C CA . VAL A 1 88 ? -11.635 14.271 19.513 1.00 92.00 88 VAL A CA 1
ATOM 723 C C . VAL A 1 88 ? -11.651 13.280 20.680 1.00 92.00 88 VAL A C 1
ATOM 725 O O . VAL A 1 88 ? -10.603 12.753 21.041 1.00 92.00 88 VAL A O 1
ATOM 728 N N . ASN A 1 89 ? -12.827 12.973 21.239 1.00 93.06 89 ASN A N 1
ATOM 729 C CA . ASN A 1 89 ? -12.938 12.059 22.379 1.00 93.06 89 ASN A CA 1
ATOM 730 C C . ASN A 1 89 ? -12.551 10.615 22.014 1.00 93.06 89 ASN A C 1
ATOM 732 O O . ASN A 1 89 ? -11.867 9.961 22.800 1.00 93.06 89 ASN A O 1
ATOM 736 N N . PHE A 1 90 ? -12.937 10.135 20.826 1.00 94.44 90 PHE A N 1
ATOM 737 C CA . PHE A 1 90 ? -12.563 8.799 20.346 1.00 94.44 90 PHE A CA 1
ATOM 738 C C . PHE A 1 90 ? -11.083 8.732 19.968 1.00 94.44 90 PHE A C 1
ATOM 740 O O . PHE A 1 90 ? -10.398 7.793 20.357 1.00 94.44 90 PHE A O 1
ATOM 747 N N . GLN A 1 91 ? -10.562 9.746 19.276 1.00 93.88 91 GLN A N 1
ATOM 748 C CA . GLN A 1 91 ? -9.136 9.815 18.948 1.00 93.88 91 GLN A CA 1
ATOM 749 C C . GLN A 1 91 ? -8.270 9.826 20.211 1.00 93.88 91 GLN A C 1
ATOM 751 O O . GLN A 1 91 ? -7.321 9.052 20.314 1.00 93.88 91 GLN A O 1
ATOM 756 N N . LYS A 1 92 ? -8.644 10.639 21.208 1.00 93.56 92 LYS A N 1
ATOM 757 C CA . LYS A 1 92 ? -7.971 10.676 22.509 1.00 93.56 92 LYS A CA 1
ATOM 758 C C . LYS A 1 92 ? -8.041 9.323 23.217 1.00 93.56 92 LYS A C 1
ATOM 760 O O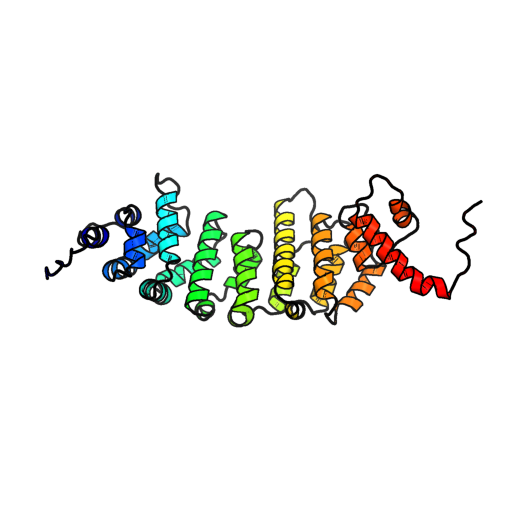 . LYS A 1 92 ? -7.023 8.836 23.689 1.00 93.56 92 LYS A O 1
ATOM 765 N N . MET A 1 93 ? -9.222 8.700 23.245 1.00 94.69 93 MET A N 1
ATOM 766 C CA . MET A 1 93 ? -9.405 7.364 23.813 1.00 94.69 93 MET A CA 1
ATOM 767 C C . MET A 1 93 ? -8.450 6.337 23.201 1.00 94.69 93 MET A C 1
ATOM 769 O O . MET A 1 93 ? -7.854 5.574 23.947 1.00 94.69 93 MET A O 1
ATOM 773 N N . LEU A 1 94 ? -8.334 6.292 21.873 1.00 95.62 94 LEU A N 1
ATOM 774 C CA . LEU A 1 94 ? -7.522 5.286 21.187 1.00 95.62 94 LEU A CA 1
ATOM 775 C C . LEU A 1 94 ? -6.025 5.546 21.344 1.00 95.62 94 LEU A C 1
ATOM 777 O O . LEU A 1 94 ? -5.271 4.606 21.567 1.00 95.62 94 LEU A O 1
ATOM 781 N N . HIS A 1 95 ? -5.601 6.809 21.266 1.00 91.56 95 HIS A N 1
ATOM 782 C CA . HIS A 1 95 ? -4.205 7.189 21.487 1.00 91.56 95 HIS A CA 1
ATOM 783 C C . HIS A 1 95 ? -3.754 6.809 22.904 1.00 91.56 95 HIS A C 1
ATOM 785 O O . HIS A 1 95 ? -2.690 6.233 23.077 1.00 91.56 95 HIS A O 1
ATOM 791 N N . GLU A 1 96 ? -4.568 7.094 23.919 1.00 92.19 96 GLU A N 1
ATOM 792 C CA . GLU A 1 96 ? -4.195 6.895 25.325 1.00 92.19 96 GLU A CA 1
ATOM 793 C C . GLU A 1 96 ? -4.436 5.460 25.834 1.00 92.19 96 GLU A C 1
ATOM 795 O O . GLU A 1 96 ? -4.208 5.189 27.011 1.00 92.19 96 GLU A O 1
ATOM 800 N N . ASN A 1 97 ? -4.921 4.538 24.993 1.00 95.25 97 ASN A N 1
ATOM 801 C CA . ASN A 1 97 ? -5.220 3.167 25.409 1.00 95.25 97 ASN A CA 1
ATOM 802 C C . ASN A 1 97 ? -4.049 2.218 25.106 1.00 95.25 97 ASN A C 1
ATOM 804 O O . ASN A 1 97 ? -3.847 1.791 23.968 1.00 95.25 97 ASN A O 1
ATOM 808 N N . ASP A 1 98 ? -3.310 1.842 26.151 1.00 93.62 98 ASP A N 1
ATOM 809 C CA . ASP A 1 98 ? -2.142 0.962 26.036 1.00 93.62 98 ASP A CA 1
ATOM 810 C C . ASP A 1 98 ? -2.482 -0.402 25.428 1.00 93.62 98 ASP A C 1
ATOM 812 O O . ASP A 1 98 ? -1.744 -0.891 24.571 1.00 93.62 98 ASP A O 1
ATOM 816 N N . GLN A 1 99 ? -3.609 -1.006 25.818 1.00 93.12 99 GLN A N 1
ATOM 817 C CA . GLN A 1 99 ? -4.024 -2.316 25.310 1.00 93.12 99 GLN A CA 1
ATOM 818 C C . GLN A 1 99 ? -4.264 -2.272 23.798 1.00 93.12 99 GLN A C 1
ATOM 820 O O . GLN A 1 99 ? -3.807 -3.147 23.062 1.00 93.12 99 GLN A O 1
ATOM 825 N N . PHE A 1 100 ? -4.914 -1.215 23.314 1.00 97.25 100 PHE A N 1
ATOM 826 C CA . PHE A 1 100 ? -5.125 -0.981 21.893 1.00 97.25 100 PHE A CA 1
ATOM 827 C C . PHE A 1 100 ? -3.798 -0.878 21.129 1.00 97.25 100 PHE A C 1
ATOM 829 O O . PHE A 1 100 ? -3.594 -1.592 20.144 1.00 97.25 100 PHE A O 1
ATOM 836 N N . LEU A 1 101 ? -2.853 -0.069 21.618 1.00 96.69 101 LEU A N 1
ATOM 837 C CA . LEU A 1 101 ? -1.534 0.075 20.991 1.00 96.69 101 LEU A CA 1
ATOM 838 C C . LEU A 1 101 ? -0.712 -1.224 21.039 1.00 96.69 101 LEU A C 1
ATOM 840 O O . LEU A 1 101 ? -0.055 -1.576 20.056 1.00 96.69 101 LEU A O 1
ATOM 844 N N . ILE A 1 102 ? -0.769 -1.967 22.148 1.00 95.56 102 ILE A N 1
ATOM 845 C CA . ILE A 1 102 ? -0.105 -3.270 22.300 1.00 95.56 102 ILE A CA 1
ATOM 846 C C . ILE A 1 102 ? -0.649 -4.271 21.280 1.00 95.56 102 ILE A C 1
ATOM 848 O O . ILE A 1 102 ? 0.137 -4.946 20.617 1.00 95.56 102 ILE A O 1
ATOM 852 N N . ARG A 1 103 ? -1.971 -4.356 21.108 1.00 95.25 103 ARG A N 1
ATOM 853 C CA . ARG A 1 103 ? -2.597 -5.285 20.155 1.00 95.25 103 ARG A CA 1
ATOM 854 C C . ARG A 1 103 ? -2.271 -4.919 18.703 1.00 95.25 103 ARG A C 1
ATOM 856 O O . ARG A 1 103 ? -2.014 -5.815 17.901 1.00 95.25 103 ARG A O 1
ATOM 863 N N . LEU A 1 104 ? -2.177 -3.627 18.372 1.00 96.31 104 LEU A N 1
ATOM 864 C CA . LEU A 1 104 ? -1.698 -3.171 17.059 1.00 96.31 104 LEU A CA 1
ATOM 865 C C . LEU A 1 104 ? -0.217 -3.494 16.809 1.00 96.31 104 LEU A C 1
ATOM 867 O O . LEU A 1 104 ? 0.150 -3.805 15.675 1.00 96.31 104 LEU A O 1
ATOM 871 N N . ARG A 1 105 ? 0.639 -3.455 17.838 1.00 95.06 105 ARG A N 1
ATOM 872 C CA . ARG A 1 105 ? 2.019 -3.961 17.733 1.00 95.06 105 ARG A CA 1
ATOM 873 C C . ARG A 1 105 ? 2.054 -5.472 17.541 1.00 95.06 105 ARG A C 1
ATOM 875 O O . ARG A 1 105 ? 2.725 -5.952 16.639 1.00 95.06 105 ARG A O 1
ATOM 882 N N . GLN A 1 106 ? 1.299 -6.224 18.338 1.00 93.81 106 GLN A N 1
ATOM 883 C CA . GLN A 1 106 ? 1.230 -7.683 18.213 1.00 93.81 106 GLN A CA 1
ATOM 884 C C . GLN A 1 106 ? 0.776 -8.115 16.819 1.00 93.81 106 GLN A C 1
ATOM 886 O O . GLN A 1 106 ? 1.307 -9.084 16.290 1.00 93.81 106 GLN A O 1
ATOM 891 N N . PHE A 1 107 ? -0.150 -7.378 16.198 1.00 93.69 107 PHE A N 1
ATOM 892 C CA . PHE A 1 107 ? -0.567 -7.633 14.821 1.00 93.69 107 PHE A CA 1
ATOM 893 C C . PHE A 1 107 ? 0.610 -7.641 13.830 1.00 93.69 107 PHE A C 1
ATOM 895 O O . PHE A 1 107 ? 0.642 -8.481 12.937 1.00 93.69 107 PHE A O 1
ATOM 902 N N . GLN A 1 108 ? 1.601 -6.763 14.021 1.00 91.94 108 GLN A N 1
ATOM 903 C CA . GLN A 1 108 ? 2.795 -6.669 13.167 1.00 91.94 108 GLN A CA 1
ATOM 904 C C . GLN A 1 108 ? 3.753 -7.855 13.344 1.00 91.94 108 GLN A C 1
ATOM 906 O O . GLN A 1 108 ? 4.610 -8.087 12.500 1.00 91.94 108 GLN A O 1
ATOM 911 N N . MET A 1 109 ? 3.612 -8.618 14.429 1.00 87.50 109 MET A N 1
ATOM 912 C CA . MET A 1 109 ? 4.424 -9.808 14.706 1.00 87.50 109 MET A CA 1
ATOM 913 C C . MET A 1 109 ? 3.785 -11.097 14.167 1.00 87.50 109 MET A C 1
ATOM 915 O O . MET A 1 109 ? 4.368 -12.174 14.285 1.00 87.50 109 MET A O 1
ATOM 919 N N . LEU A 1 110 ? 2.570 -11.009 13.620 1.00 81.94 110 LEU A N 1
ATOM 920 C CA . LEU A 1 110 ? 1.823 -12.139 13.080 1.00 81.94 110 LEU A CA 1
ATOM 921 C C . LEU A 1 110 ? 1.895 -12.148 11.552 1.00 81.94 110 LEU A C 1
ATOM 923 O O . LEU A 1 110 ? 1.975 -11.103 10.909 1.00 81.94 110 LEU A O 1
ATOM 927 N N . ASN A 1 111 ? 1.753 -13.334 10.959 1.00 77.50 111 ASN A N 1
ATOM 928 C CA . ASN A 1 111 ? 1.435 -13.426 9.537 1.00 77.50 111 ASN A CA 1
ATOM 929 C C . ASN A 1 111 ? -0.022 -12.978 9.331 1.00 77.50 111 ASN A C 1
ATOM 931 O O . ASN A 1 111 ? -0.917 -13.559 9.958 1.00 77.50 111 ASN A O 1
ATOM 935 N N . PRO A 1 112 ? -0.297 -11.966 8.488 1.00 75.06 112 PRO A N 1
ATOM 936 C CA . PRO A 1 112 ? -1.642 -11.427 8.360 1.00 75.06 112 PRO A CA 1
ATOM 937 C C . PRO A 1 112 ? -2.630 -12.483 7.853 1.00 75.06 112 PRO A C 1
ATOM 939 O O . PRO A 1 112 ? -2.455 -13.045 6.774 1.00 75.06 112 PRO A O 1
ATOM 942 N N . ALA A 1 113 ? -3.687 -12.736 8.628 1.00 72.00 113 ALA A N 1
ATOM 943 C CA . ALA A 1 113 ? -4.593 -13.863 8.396 1.00 72.00 113 ALA A CA 1
ATOM 944 C C . ALA A 1 113 ? -5.424 -13.739 7.106 1.00 72.00 113 ALA A C 1
ATOM 946 O O . ALA A 1 113 ? -5.627 -14.728 6.405 1.00 72.00 113 ALA A O 1
ATOM 947 N N . SER A 1 114 ? -5.901 -12.533 6.765 1.00 89.00 114 SER A N 1
ATOM 948 C CA . SER A 1 114 ? -6.670 -12.318 5.534 1.00 89.00 114 SER A CA 1
ATOM 949 C C . SER A 1 114 ? -6.563 -10.893 4.975 1.00 89.00 114 SER A C 1
ATOM 951 O O . SER A 1 114 ? -6.379 -9.936 5.735 1.00 89.00 114 SER A O 1
ATOM 953 N N . PRO A 1 115 ? -6.748 -10.698 3.649 1.00 92.94 115 PRO A N 1
ATOM 954 C CA . PRO A 1 115 ? -6.676 -9.374 3.028 1.00 92.94 115 PRO A CA 1
ATOM 955 C C . PRO A 1 115 ? -7.635 -8.337 3.615 1.00 92.94 115 PRO A C 1
ATOM 957 O O . PRO A 1 115 ? -7.311 -7.153 3.667 1.00 92.94 115 PRO A O 1
ATOM 960 N N . ARG A 1 116 ? -8.799 -8.784 4.100 1.00 94.25 116 ARG A N 1
ATOM 961 C CA . ARG A 1 116 ? -9.772 -7.933 4.790 1.00 94.25 116 ARG A CA 1
ATOM 962 C C . ARG A 1 116 ? -9.179 -7.346 6.070 1.00 94.25 116 ARG A C 1
ATOM 964 O O . ARG A 1 116 ? -9.264 -6.142 6.269 1.00 94.25 116 ARG A O 1
ATOM 971 N N . ILE A 1 117 ? -8.575 -8.187 6.907 1.00 95.19 117 ILE A N 1
ATOM 972 C CA . ILE A 1 117 ? -7.975 -7.760 8.174 1.00 95.19 117 ILE A CA 1
ATOM 973 C C . ILE A 1 117 ? -6.807 -6.800 7.923 1.00 95.19 117 ILE A C 1
ATOM 975 O O . ILE A 1 117 ? -6.691 -5.792 8.611 1.00 95.19 117 ILE A O 1
ATOM 979 N N . CYS A 1 118 ? -5.996 -7.040 6.891 1.00 96.44 118 CYS A N 1
ATOM 980 C CA . CYS A 1 118 ? -4.965 -6.087 6.475 1.00 96.44 118 CYS A CA 1
ATOM 981 C C . CYS A 1 118 ? -5.542 -4.720 6.090 1.00 96.44 118 CYS A C 1
ATOM 983 O O . CYS A 1 118 ? -4.982 -3.696 6.469 1.00 96.44 118 CYS A O 1
ATOM 985 N N . GLY A 1 119 ? -6.664 -4.694 5.364 1.00 97.12 119 GLY A N 1
ATOM 986 C CA . GLY A 1 119 ? -7.368 -3.451 5.039 1.00 97.12 119 GLY A CA 1
ATOM 987 C C . GLY A 1 119 ? -7.930 -2.746 6.278 1.00 97.12 119 GLY A C 1
ATOM 988 O O . GLY A 1 119 ? -7.937 -1.518 6.349 1.00 97.12 119 GLY A O 1
ATOM 989 N N . HIS A 1 120 ? -8.357 -3.504 7.287 1.00 97.31 120 HIS A N 1
ATOM 990 C CA . HIS A 1 120 ? -8.795 -2.951 8.570 1.00 97.31 120 HIS A CA 1
ATOM 991 C C . HIS A 1 120 ? -7.621 -2.329 9.323 1.00 97.31 120 HIS A C 1
ATOM 993 O O . HIS A 1 120 ? -7.700 -1.166 9.711 1.00 97.31 120 HIS A O 1
ATOM 999 N N . PHE A 1 121 ? -6.509 -3.058 9.438 1.00 97.81 121 PHE A N 1
ATOM 1000 C CA . PHE A 1 121 ? -5.268 -2.558 10.025 1.00 97.81 121 PHE A CA 1
ATOM 1001 C C . PHE A 1 121 ? -4.773 -1.292 9.317 1.00 97.81 121 PHE A C 1
ATOM 1003 O O . PHE A 1 121 ? -4.513 -0.296 9.987 1.00 97.81 121 PHE A O 1
ATOM 1010 N N . GLN A 1 122 ? -4.741 -1.286 7.976 1.00 98.19 122 GLN A N 1
ATOM 1011 C CA . GLN A 1 122 ? -4.421 -0.101 7.175 1.00 98.19 122 GLN A CA 1
ATOM 1012 C C . GLN A 1 122 ? -5.240 1.107 7.635 1.00 98.19 122 GLN A C 1
ATOM 1014 O O . GLN A 1 122 ? -4.673 2.127 8.013 1.00 98.19 122 GLN A O 1
ATOM 1019 N N . ARG A 1 123 ? -6.574 0.996 7.627 1.00 98.25 123 ARG A N 1
ATOM 1020 C CA . ARG A 1 123 ? -7.460 2.126 7.943 1.00 98.25 123 ARG A CA 1
ATOM 1021 C C . ARG A 1 123 ? -7.284 2.630 9.372 1.00 98.25 123 ARG A C 1
ATOM 1023 O O . ARG A 1 123 ? -7.385 3.835 9.608 1.00 98.25 123 ARG A O 1
ATOM 1030 N N . ILE A 1 124 ? -7.050 1.720 10.315 1.00 98.06 124 ILE A N 1
ATOM 1031 C CA . ILE A 1 124 ? -6.811 2.064 11.718 1.00 98.06 124 ILE A CA 1
ATOM 1032 C C . ILE A 1 124 ? -5.501 2.848 11.844 1.00 98.06 124 ILE A C 1
ATOM 1034 O O . ILE A 1 124 ? -5.517 3.957 12.374 1.00 98.06 124 ILE A O 1
ATOM 1038 N N . ILE A 1 125 ? -4.396 2.329 11.296 1.00 98.19 125 ILE A N 1
ATOM 1039 C CA . ILE A 1 125 ? -3.093 3.005 11.347 1.00 98.19 125 ILE A CA 1
ATOM 1040 C C . ILE A 1 125 ? -3.142 4.354 10.624 1.00 98.19 125 ILE A C 1
ATOM 1042 O O . ILE A 1 125 ? -2.704 5.347 11.197 1.00 98.19 125 ILE A O 1
ATOM 1046 N N . GLU A 1 126 ? -3.721 4.435 9.421 1.00 98.38 126 GLU A N 1
ATOM 1047 C CA . GLU A 1 126 ? -3.879 5.711 8.707 1.00 98.38 126 GLU A CA 1
ATOM 1048 C C . GLU A 1 126 ? -4.628 6.740 9.561 1.00 98.38 126 GLU A C 1
ATOM 1050 O O . GLU A 1 126 ? -4.182 7.880 9.680 1.00 98.38 126 GLU A O 1
ATOM 1055 N N . THR A 1 127 ? -5.731 6.338 10.203 1.00 97.88 127 THR A N 1
ATOM 1056 C CA . THR A 1 127 ? -6.525 7.251 11.038 1.00 97.88 127 THR A CA 1
ATOM 1057 C C . THR A 1 127 ? -5.728 7.750 12.242 1.00 97.88 127 THR A C 1
ATOM 1059 O O . THR A 1 127 ? -5.722 8.953 12.499 1.00 97.88 127 THR A O 1
ATOM 1062 N N . LEU A 1 128 ? -5.029 6.858 12.950 1.00 97.12 128 LEU A N 1
ATOM 1063 C CA . LEU A 1 128 ? -4.203 7.229 14.104 1.00 97.12 128 LEU A CA 1
ATOM 1064 C C . LEU A 1 128 ? -3.080 8.183 13.697 1.00 97.12 128 LEU A C 1
ATOM 1066 O O . LEU A 1 128 ? -2.902 9.233 14.307 1.00 97.12 128 LEU A O 1
ATOM 1070 N N . VAL A 1 129 ? -2.359 7.852 12.626 1.00 97.88 129 VAL A N 1
ATOM 1071 C CA . VAL A 1 129 ? -1.246 8.657 12.110 1.00 97.88 129 VAL A CA 1
ATOM 1072 C C . VAL A 1 129 ? -1.726 10.045 11.683 1.00 97.88 129 VAL A C 1
ATOM 1074 O O . VAL A 1 129 ? -1.057 11.039 11.969 1.00 97.88 129 VAL A O 1
ATOM 1077 N N . ILE A 1 130 ? -2.905 10.144 11.058 1.00 97.44 130 ILE A N 1
ATOM 1078 C CA . ILE A 1 130 ? -3.534 11.433 10.736 1.00 97.44 130 ILE A CA 1
ATOM 1079 C C . ILE A 1 130 ? -3.877 12.203 12.010 1.00 97.44 130 ILE A C 1
ATOM 1081 O O . ILE A 1 130 ? -3.521 13.378 12.118 1.00 97.44 130 ILE A O 1
ATOM 1085 N N . GLY A 1 131 ? -4.531 11.548 12.971 1.00 95.50 131 GLY A N 1
ATOM 1086 C CA . GLY A 1 131 ? -4.969 12.156 14.227 1.00 95.50 131 GLY A CA 1
ATOM 1087 C C . GLY A 1 131 ? -3.824 12.708 15.078 1.00 95.50 131 GLY A C 1
ATOM 1088 O O . GLY A 1 131 ? -4.006 13.716 15.756 1.00 95.50 131 GLY A O 1
ATOM 1089 N N . THR A 1 132 ? -2.635 12.101 15.006 1.00 95.69 132 THR A N 1
ATOM 1090 C CA . THR A 1 132 ? -1.452 12.534 15.769 1.00 95.69 132 THR A CA 1
ATOM 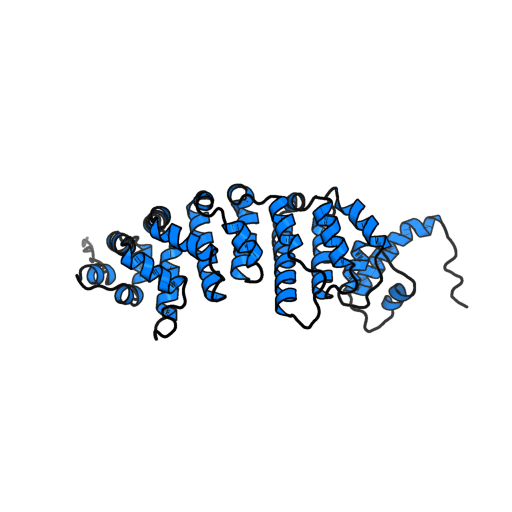1091 C C . THR A 1 132 ? -0.413 13.285 14.939 1.00 95.69 132 THR A C 1
ATOM 1093 O O . THR A 1 132 ? 0.694 13.501 15.419 1.00 95.69 132 THR A O 1
ATOM 1096 N N . GLY A 1 133 ? -0.681 13.600 13.669 1.00 96.44 133 GLY A N 1
ATOM 1097 C CA . GLY A 1 133 ? 0.329 14.215 12.797 1.00 96.44 133 GLY A CA 1
ATOM 1098 C C . GLY A 1 133 ? 1.601 13.369 12.605 1.00 96.44 133 GLY A C 1
ATOM 1099 O O . GLY A 1 133 ? 2.658 13.911 12.291 1.00 96.44 133 GLY A O 1
ATOM 1100 N N . GLY A 1 134 ? 1.504 12.047 12.771 1.00 97.31 134 GLY A N 1
ATOM 1101 C CA . GLY A 1 134 ? 2.619 11.106 12.655 1.00 97.31 134 GLY A CA 1
ATOM 1102 C C . GLY A 1 134 ? 3.309 10.727 13.964 1.00 97.31 134 GLY A C 1
ATOM 1103 O O . GLY A 1 134 ? 4.018 9.727 13.966 1.00 97.31 134 GLY A O 1
ATOM 1104 N N . ASP A 1 135 ? 3.070 11.438 15.071 1.00 96.00 135 ASP A N 1
ATOM 1105 C CA . ASP A 1 135 ? 3.780 11.187 16.340 1.00 96.00 135 ASP A CA 1
ATOM 1106 C C . ASP A 1 135 ? 3.584 9.759 16.876 1.00 96.00 135 ASP A C 1
ATOM 1108 O O . ASP A 1 135 ? 4.503 9.179 17.450 1.00 96.00 135 ASP A O 1
ATOM 1112 N N . ILE A 1 136 ? 2.424 9.144 16.618 1.00 96.12 136 ILE A N 1
ATOM 1113 C CA . ILE A 1 136 ? 2.118 7.773 17.043 1.00 96.12 136 ILE A CA 1
ATOM 1114 C C . ILE A 1 136 ? 3.057 6.720 16.433 1.00 96.12 136 ILE A C 1
ATOM 1116 O O . ILE A 1 136 ? 3.176 5.624 16.974 1.00 96.12 136 ILE A O 1
ATOM 1120 N N . LEU A 1 137 ? 3.750 7.023 15.328 1.00 97.31 137 LEU A N 1
ATOM 1121 C CA . LEU A 1 137 ? 4.638 6.065 14.659 1.00 97.31 137 LEU A CA 1
ATOM 1122 C C . LEU A 1 137 ? 5.810 5.619 15.543 1.00 97.31 137 LEU A C 1
ATOM 1124 O O . LEU A 1 137 ? 6.297 4.506 15.365 1.00 97.31 137 LEU A O 1
ATOM 1128 N N . VAL A 1 138 ? 6.198 6.412 16.550 1.00 95.62 138 VAL A N 1
ATOM 1129 C CA . VAL A 1 138 ? 7.222 6.017 17.536 1.00 95.62 138 VAL A CA 1
ATOM 1130 C C . VAL A 1 138 ? 6.839 4.749 18.314 1.00 95.62 138 VAL A C 1
ATOM 1132 O O . VAL A 1 138 ? 7.709 4.028 18.795 1.00 95.62 138 VAL A O 1
ATOM 1135 N N . PHE A 1 139 ? 5.541 4.446 18.416 1.00 95.19 139 PHE A N 1
ATOM 1136 C CA . PHE A 1 139 ? 5.033 3.249 19.085 1.00 95.19 139 PHE A CA 1
ATOM 1137 C C . PHE A 1 139 ? 5.042 1.998 18.201 1.00 95.19 139 PHE A C 1
ATOM 1139 O O . PHE A 1 139 ? 4.710 0.925 18.709 1.00 95.19 139 PHE A O 1
ATOM 1146 N N . PHE A 1 140 ? 5.401 2.116 16.918 1.00 96.31 140 PHE A N 1
ATOM 1147 C CA . PHE A 1 140 ? 5.405 1.020 15.945 1.00 96.31 140 PHE A CA 1
ATOM 1148 C C . PHE A 1 140 ? 6.761 0.901 15.220 1.00 96.31 140 PHE A C 1
ATOM 1150 O O . PHE A 1 140 ? 6.822 1.079 14.000 1.00 96.31 140 PHE A O 1
ATOM 1157 N N . PRO A 1 141 ? 7.863 0.622 15.943 1.00 94.00 141 PRO A N 1
ATOM 1158 C CA . PRO A 1 141 ? 9.198 0.586 15.345 1.00 94.00 141 PRO A CA 1
ATOM 1159 C C . PRO A 1 141 ? 9.378 -0.535 14.308 1.00 94.00 141 PRO A C 1
ATOM 1161 O O . PRO A 1 141 ? 10.178 -0.385 13.391 1.00 94.00 141 PRO A O 1
ATOM 1164 N N . GLU A 1 142 ? 8.613 -1.625 14.400 1.00 94.44 142 GLU A N 1
ATOM 1165 C CA . GLU A 1 142 ? 8.652 -2.749 13.454 1.00 94.44 142 GLU A CA 1
ATOM 1166 C C . GLU A 1 142 ? 7.750 -2.551 12.221 1.00 94.44 142 GLU A C 1
ATOM 1168 O O . GLU A 1 142 ? 7.717 -3.405 11.333 1.00 94.44 142 GLU A O 1
ATOM 1173 N N . LEU A 1 143 ? 7.014 -1.434 12.132 1.00 96.94 143 LEU A N 1
ATOM 1174 C CA . LEU A 1 143 ? 5.992 -1.243 11.100 1.00 96.94 143 LEU A CA 1
ATOM 1175 C C . LEU A 1 143 ? 6.577 -1.253 9.689 1.00 96.94 143 LEU A C 1
ATOM 1177 O O . LEU A 1 143 ? 5.974 -1.817 8.781 1.00 96.94 143 LEU A O 1
ATOM 1181 N N . SER A 1 144 ? 7.742 -0.639 9.483 1.00 96.19 144 SER A N 1
ATOM 1182 C CA . SER A 1 144 ? 8.411 -0.635 8.178 1.00 96.19 144 SER A CA 1
ATOM 1183 C C . SER A 1 144 ? 8.723 -2.049 7.702 1.00 96.19 144 SER A C 1
ATOM 1185 O O . SER A 1 144 ? 8.388 -2.407 6.573 1.00 96.19 144 SER A O 1
ATOM 1187 N N . ASP A 1 145 ? 9.305 -2.858 8.578 1.00 95.31 145 ASP A N 1
ATOM 1188 C CA . ASP A 1 145 ? 9.705 -4.229 8.297 1.00 95.31 145 ASP A CA 1
ATOM 1189 C C . ASP A 1 145 ? 8.494 -5.114 8.027 1.00 95.31 145 ASP A C 1
ATOM 1191 O O . ASP A 1 145 ? 8.443 -5.778 6.992 1.00 95.31 145 ASP A O 1
ATOM 1195 N N . PHE A 1 146 ? 7.470 -5.014 8.875 1.00 96.00 146 PHE A N 1
ATOM 1196 C CA . PHE A 1 146 ? 6.202 -5.705 8.681 1.00 96.00 146 PHE A CA 1
ATOM 1197 C C . PHE A 1 146 ? 5.559 -5.380 7.324 1.00 96.00 146 PHE A C 1
ATOM 1199 O O . PHE A 1 146 ? 5.116 -6.283 6.608 1.00 96.00 146 PHE A O 1
ATOM 1206 N N . LEU A 1 147 ? 5.511 -4.099 6.939 1.00 96.69 147 LEU A N 1
ATOM 1207 C CA . LEU A 1 147 ? 4.916 -3.682 5.666 1.00 96.69 147 LEU A CA 1
ATOM 1208 C C . LEU A 1 147 ? 5.743 -4.131 4.460 1.00 96.69 147 LEU A C 1
ATOM 1210 O O . LEU A 1 147 ? 5.166 -4.509 3.443 1.00 96.69 147 LEU A O 1
ATOM 1214 N N . ILE A 1 148 ? 7.072 -4.109 4.569 1.00 94.56 148 ILE A N 1
ATOM 1215 C CA . ILE A 1 148 ? 7.982 -4.597 3.528 1.00 94.56 148 ILE A CA 1
ATOM 1216 C C . ILE A 1 148 ? 7.806 -6.110 3.345 1.00 94.56 148 ILE A C 1
ATOM 1218 O O . ILE A 1 148 ? 7.635 -6.580 2.226 1.00 94.56 148 ILE A O 1
ATOM 1222 N N . GLU A 1 149 ? 7.773 -6.886 4.426 1.00 92.25 149 GLU A N 1
ATOM 1223 C CA . GLU A 1 149 ? 7.581 -8.344 4.386 1.00 92.25 149 GLU A CA 1
ATOM 1224 C C . GLU A 1 149 ? 6.209 -8.758 3.839 1.00 92.25 149 GLU A C 1
ATOM 1226 O O . GLU A 1 149 ? 6.089 -9.796 3.191 1.00 92.25 149 GLU A O 1
ATOM 1231 N N . ASN A 1 150 ? 5.188 -7.917 4.023 1.00 93.00 150 ASN A N 1
ATOM 1232 C CA . ASN A 1 150 ? 3.810 -8.209 3.628 1.00 93.00 150 ASN A CA 1
ATOM 1233 C C . ASN A 1 150 ? 3.294 -7.324 2.481 1.00 93.00 150 ASN A C 1
ATOM 1235 O O . ASN A 1 150 ? 2.084 -7.211 2.267 1.00 93.00 150 ASN A O 1
ATOM 1239 N N . ILE A 1 151 ? 4.197 -6.727 1.700 1.00 93.00 151 ILE A N 1
ATOM 1240 C CA . ILE A 1 151 ? 3.877 -5.766 0.632 1.00 93.00 151 ILE A CA 1
ATOM 1241 C C . ILE A 1 151 ? 3.015 -6.361 -0.495 1.00 93.00 151 ILE A C 1
ATOM 1243 O O . ILE A 1 151 ? 2.375 -5.631 -1.250 1.00 93.00 151 ILE A O 1
ATOM 1247 N N . ALA A 1 152 ? 2.968 -7.692 -0.620 1.00 91.81 152 ALA A N 1
ATOM 1248 C CA . ALA A 1 152 ? 2.075 -8.379 -1.551 1.00 91.81 152 ALA A CA 1
ATOM 1249 C C . ALA A 1 152 ? 0.592 -8.099 -1.245 1.00 91.81 152 ALA A C 1
ATOM 1251 O O . ALA A 1 152 ? -0.242 -8.106 -2.152 1.00 91.81 152 ALA A O 1
ATOM 1252 N N . ASN A 1 153 ? 0.258 -7.813 0.017 1.00 93.31 153 ASN A N 1
ATOM 1253 C CA . ASN A 1 153 ? -1.076 -7.395 0.404 1.00 93.31 153 ASN A CA 1
ATOM 1254 C C . ASN A 1 153 ? -1.337 -5.943 -0.021 1.00 93.31 153 ASN A C 1
ATOM 1256 O O . ASN A 1 153 ? -0.662 -5.026 0.438 1.00 93.31 153 ASN A O 1
ATOM 1260 N N . VAL A 1 154 ? -2.365 -5.718 -0.843 1.00 92.75 154 VAL A N 1
ATOM 1261 C CA . VAL A 1 154 ? -2.666 -4.385 -1.396 1.00 92.75 154 VAL A CA 1
ATOM 1262 C C . VAL A 1 154 ? -2.955 -3.343 -0.309 1.00 92.75 154 VAL A C 1
ATOM 1264 O O . VAL A 1 154 ? -2.500 -2.213 -0.443 1.00 92.75 154 VAL A O 1
ATOM 1267 N N . GLY A 1 155 ? -3.635 -3.707 0.784 1.00 95.69 155 GLY A N 1
ATOM 1268 C CA . GLY A 1 155 ? -3.919 -2.764 1.870 1.00 95.69 155 GLY A CA 1
ATOM 1269 C C . GLY A 1 155 ? -2.657 -2.337 2.628 1.00 95.69 155 GLY A C 1
ATOM 1270 O O . GLY A 1 155 ? -2.461 -1.158 2.912 1.00 95.69 155 GLY A O 1
ATOM 1271 N N . LEU A 1 156 ? -1.743 -3.278 2.884 1.00 97.12 156 LEU A N 1
ATOM 1272 C CA . LEU A 1 156 ? -0.451 -2.971 3.515 1.00 97.12 156 LEU A CA 1
ATOM 1273 C C . LEU A 1 156 ? 0.491 -2.225 2.563 1.00 97.12 156 LEU A C 1
ATOM 1275 O O . LEU A 1 156 ? 1.190 -1.303 2.979 1.00 97.12 156 LEU A O 1
ATOM 1279 N N . ARG A 1 157 ? 0.464 -2.556 1.270 1.00 97.06 157 ARG A N 1
ATOM 1280 C CA . ARG A 1 157 ? 1.147 -1.793 0.222 1.00 97.06 157 ARG A CA 1
ATOM 1281 C C . ARG A 1 157 ? 0.684 -0.341 0.195 1.00 97.06 157 ARG A C 1
ATOM 1283 O O . ARG A 1 157 ? 1.516 0.561 0.127 1.00 97.06 157 ARG A O 1
ATOM 1290 N N . ASP A 1 158 ? -0.624 -0.114 0.219 1.00 98.00 158 ASP A N 1
ATOM 1291 C CA . ASP A 1 158 ? -1.187 1.233 0.177 1.00 98.00 158 ASP A CA 1
ATOM 1292 C C . ASP A 1 158 ? -0.858 2.003 1.464 1.00 98.00 158 ASP A C 1
ATOM 1294 O O . ASP A 1 158 ? -0.462 3.166 1.372 1.00 98.00 158 ASP A O 1
ATOM 1298 N N . LEU A 1 159 ? -0.871 1.336 2.628 1.00 98.62 159 LEU A N 1
ATOM 1299 C CA . LEU A 1 159 ? -0.367 1.908 3.881 1.00 98.62 159 LEU A CA 1
ATOM 1300 C C . LEU A 1 159 ? 1.109 2.322 3.765 1.00 98.62 159 LEU A C 1
ATOM 1302 O O . LEU A 1 159 ? 1.467 3.439 4.133 1.00 98.62 159 LEU A O 1
ATOM 1306 N N . PHE A 1 160 ? 1.972 1.462 3.216 1.00 98.56 160 PHE A N 1
ATOM 1307 C CA . PHE A 1 160 ? 3.390 1.774 3.008 1.00 98.56 160 PHE A CA 1
ATOM 1308 C C . PHE A 1 160 ? 3.569 3.018 2.127 1.00 98.56 160 PHE A C 1
ATOM 1310 O O . PHE A 1 160 ? 4.294 3.948 2.485 1.00 98.56 160 PHE A O 1
ATOM 1317 N N . VAL A 1 161 ? 2.860 3.084 0.994 1.00 98.56 161 VAL A N 1
ATOM 1318 C CA . VAL A 1 161 ? 2.887 4.250 0.095 1.00 98.56 161 VAL A CA 1
ATOM 1319 C C . VAL A 1 161 ? 2.379 5.505 0.809 1.00 98.56 161 VAL A C 1
ATOM 1321 O O . VAL A 1 161 ? 2.984 6.573 0.677 1.00 98.56 161 VAL A O 1
ATOM 1324 N N . PHE A 1 162 ? 1.295 5.401 1.579 1.00 98.75 162 PHE A N 1
ATOM 1325 C CA . PHE A 1 162 ? 0.745 6.503 2.365 1.00 98.75 162 PHE A CA 1
ATOM 1326 C C . PHE A 1 162 ? 1.772 7.049 3.365 1.00 98.75 162 PHE A C 1
ATOM 1328 O O . PHE A 1 162 ? 2.051 8.250 3.360 1.00 98.75 162 PHE A O 1
ATOM 1335 N N . LEU A 1 163 ? 2.396 6.179 4.161 1.00 98.69 163 LEU A N 1
ATOM 1336 C CA . LEU A 1 163 ? 3.365 6.575 5.183 1.00 98.69 163 LEU A CA 1
ATOM 1337 C C . LEU A 1 163 ? 4.610 7.221 4.570 1.00 98.69 163 LEU A C 1
ATOM 1339 O O . LEU A 1 163 ? 5.005 8.306 4.995 1.00 98.69 163 LEU A O 1
ATOM 1343 N N . VAL A 1 164 ? 5.173 6.641 3.506 1.00 98.31 164 VAL A N 1
ATOM 1344 C CA . VAL A 1 164 ? 6.318 7.234 2.794 1.00 98.31 164 VAL A CA 1
ATOM 1345 C C . VAL A 1 164 ? 5.974 8.615 2.231 1.00 98.31 164 VAL A C 1
ATOM 1347 O O . VAL A 1 164 ? 6.791 9.536 2.284 1.00 98.31 164 VAL A O 1
ATOM 1350 N N . THR A 1 165 ? 4.784 8.777 1.652 1.00 97.62 165 THR A N 1
ATOM 1351 C CA . THR A 1 165 ? 4.449 9.995 0.897 1.00 97.62 165 THR A CA 1
ATOM 1352 C C . THR A 1 165 ? 3.904 11.120 1.776 1.00 97.62 165 THR A C 1
ATOM 1354 O O . THR A 1 165 ? 4.058 12.294 1.431 1.00 97.62 165 THR A O 1
ATOM 1357 N N . LYS A 1 166 ? 3.291 10.799 2.919 1.00 97.62 166 LYS A N 1
ATOM 1358 C CA . LYS A 1 166 ? 2.671 11.781 3.824 1.00 97.62 166 LYS A CA 1
ATOM 1359 C C . LYS A 1 166 ? 3.441 11.991 5.126 1.00 97.62 166 LYS A C 1
ATOM 1361 O O . LYS A 1 166 ? 3.463 13.113 5.617 1.00 97.62 166 LYS A O 1
ATOM 1366 N N . TYR A 1 167 ? 4.117 10.960 5.629 1.00 97.75 167 TYR A N 1
ATOM 1367 C CA . TYR A 1 167 ? 4.772 10.947 6.944 1.00 97.75 167 TYR A CA 1
ATOM 1368 C C . TYR A 1 167 ? 6.223 10.467 6.858 1.00 97.75 167 TYR A C 1
ATOM 1370 O O . TYR A 1 167 ? 6.734 9.831 7.772 1.00 97.75 167 TYR A O 1
ATOM 1378 N N . ARG A 1 168 ? 6.906 10.784 5.749 1.00 96.06 168 ARG A N 1
ATOM 1379 C CA . ARG A 1 168 ? 8.262 10.310 5.429 1.00 96.06 168 ARG A CA 1
ATOM 1380 C C . ARG A 1 168 ? 9.243 10.392 6.605 1.00 96.06 168 ARG A C 1
ATOM 1382 O O . ARG A 1 168 ? 10.028 9.472 6.803 1.00 96.06 168 ARG A O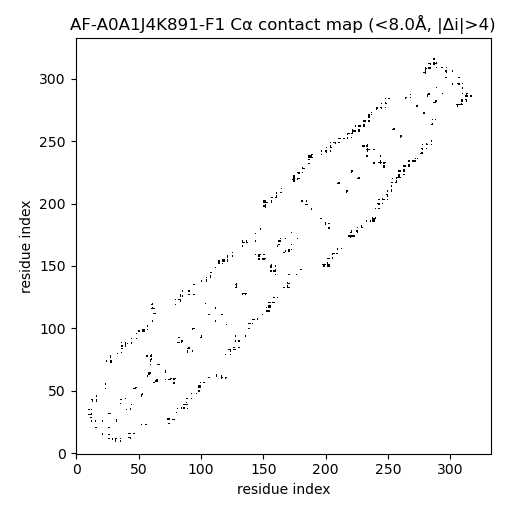 1
ATOM 1389 N N . ILE A 1 169 ? 9.239 11.519 7.321 1.00 95.88 169 ILE A N 1
ATOM 1390 C CA . ILE A 1 169 ? 10.203 11.803 8.392 1.00 95.88 169 ILE A CA 1
ATOM 1391 C C . ILE A 1 169 ? 9.896 10.934 9.615 1.00 95.88 169 ILE A C 1
ATOM 1393 O O . ILE A 1 169 ? 10.788 10.251 10.101 1.00 95.88 169 ILE A O 1
ATOM 1397 N N . GLN A 1 170 ? 8.641 10.923 10.066 1.00 97.62 170 GLN A N 1
ATOM 1398 C CA . GLN A 1 170 ? 8.178 10.153 11.224 1.00 97.62 170 GLN A CA 1
ATOM 1399 C C . GLN A 1 170 ? 8.202 8.641 10.970 1.00 97.62 170 GLN A C 1
ATOM 1401 O O . GLN A 1 170 ? 8.446 7.864 11.881 1.00 97.62 170 GLN A O 1
ATOM 1406 N N . PHE A 1 171 ? 7.974 8.221 9.724 1.00 97.88 171 PHE A N 1
ATOM 1407 C CA . PHE A 1 171 ? 8.079 6.827 9.294 1.00 97.88 171 PHE A CA 1
ATOM 1408 C C . PHE A 1 171 ? 9.523 6.407 8.971 1.00 97.88 171 PHE A C 1
ATOM 1410 O O . PHE A 1 171 ? 9.757 5.268 8.583 1.00 97.88 171 PHE A O 1
ATOM 1417 N N . HIS A 1 172 ? 10.495 7.318 9.094 1.00 96.50 172 HIS A N 1
ATOM 1418 C CA . HIS A 1 172 ? 11.909 7.058 8.814 1.00 96.50 172 HIS A CA 1
ATOM 1419 C C . HIS A 1 172 ? 12.167 6.460 7.418 1.00 96.50 172 HIS A C 1
ATOM 1421 O O . HIS A 1 172 ? 13.044 5.624 7.232 1.00 96.50 172 HIS A O 1
ATOM 1427 N N . ALA A 1 173 ? 11.414 6.909 6.408 1.00 97.06 173 ALA A N 1
ATOM 1428 C CA . ALA A 1 173 ? 11.578 6.442 5.036 1.00 97.06 173 ALA A CA 1
ATOM 1429 C C . ALA A 1 173 ? 12.855 7.019 4.401 1.00 97.06 173 ALA A C 1
ATOM 1431 O O . ALA A 1 173 ? 12.902 8.168 3.927 1.00 97.06 173 ALA A O 1
ATOM 1432 N N . ASP A 1 174 ? 13.893 6.194 4.377 1.00 96.62 174 ASP A N 1
ATOM 1433 C CA . ASP A 1 174 ? 15.221 6.501 3.871 1.00 96.62 174 ASP A CA 1
ATOM 1434 C C . ASP A 1 174 ? 15.671 5.523 2.777 1.00 96.62 174 ASP A C 1
ATOM 1436 O O . ASP A 1 174 ? 14.919 4.670 2.312 1.00 96.62 174 ASP A O 1
ATOM 1440 N N . VAL A 1 175 ? 16.905 5.697 2.316 1.00 97.25 175 VAL A N 1
ATOM 1441 C CA . VAL A 1 175 ? 17.492 4.890 1.243 1.00 97.25 175 VAL A CA 1
ATOM 1442 C C . VAL A 1 175 ? 17.636 3.417 1.643 1.00 97.25 175 VAL A C 1
ATOM 1444 O O . VAL A 1 175 ? 17.437 2.544 0.797 1.00 97.25 175 VAL A O 1
ATOM 1447 N N . GLU A 1 176 ? 17.955 3.127 2.906 1.00 96.69 176 GLU A N 1
ATOM 1448 C CA . GLU A 1 176 ? 18.150 1.760 3.404 1.00 96.69 176 GLU A CA 1
ATOM 1449 C C . GLU A 1 176 ? 16.836 0.973 3.358 1.00 96.69 176 GLU A C 1
ATOM 1451 O O . GLU A 1 176 ? 16.805 -0.165 2.884 1.00 96.69 176 GLU A O 1
ATOM 1456 N N . MET A 1 177 ? 15.722 1.619 3.717 1.00 97.44 177 MET A N 1
ATOM 1457 C CA . MET A 1 177 ? 14.383 1.046 3.585 1.00 97.44 177 MET A CA 1
ATOM 1458 C C . MET A 1 177 ? 14.084 0.599 2.143 1.00 97.44 177 MET A C 1
ATOM 1460 O O . MET A 1 177 ? 13.601 -0.515 1.917 1.00 97.44 177 MET A O 1
ATOM 1464 N N . PHE A 1 178 ? 14.400 1.429 1.141 1.00 97.31 178 PHE A N 1
ATOM 1465 C CA . PHE A 1 178 ? 14.176 1.069 -0.267 1.00 97.31 178 PHE A CA 1
ATOM 1466 C C . PHE A 1 178 ? 15.173 0.035 -0.787 1.00 97.31 178 PHE A C 1
ATOM 1468 O O . PHE A 1 178 ? 14.799 -0.789 -1.624 1.00 97.31 178 PHE A O 1
ATOM 1475 N N . GLN A 1 179 ? 16.408 0.024 -0.282 1.00 96.38 179 GLN A N 1
ATOM 1476 C CA . GLN A 1 179 ? 17.350 -1.065 -0.547 1.00 96.38 179 GLN A CA 1
ATOM 1477 C C . GLN A 1 179 ? 16.795 -2.397 -0.032 1.00 96.38 179 GLN A C 1
ATOM 1479 O O . GLN A 1 179 ? 16.755 -3.366 -0.792 1.00 96.38 179 GLN A O 1
ATOM 1484 N N . LYS A 1 180 ? 16.300 -2.440 1.214 1.00 95.38 180 LYS A N 1
ATOM 1485 C CA . LYS A 1 180 ? 15.665 -3.630 1.801 1.00 95.38 180 LYS A CA 1
ATOM 1486 C C . LYS A 1 180 ? 14.476 -4.100 0.963 1.00 95.38 180 LYS A C 1
ATOM 1488 O O . LYS A 1 180 ? 14.430 -5.269 0.584 1.00 95.38 180 LYS A O 1
ATOM 1493 N N . LEU A 1 181 ? 13.575 -3.185 0.602 1.00 95.88 181 LEU A N 1
ATOM 1494 C CA . LEU A 1 181 ? 12.396 -3.477 -0.218 1.00 95.88 181 LEU A CA 1
ATOM 1495 C C . LEU A 1 181 ? 12.769 -4.057 -1.596 1.00 95.88 181 LEU A C 1
ATOM 1497 O O . LEU A 1 181 ? 12.234 -5.080 -2.009 1.00 95.88 181 LEU A O 1
ATOM 1501 N N . ILE A 1 182 ? 13.706 -3.437 -2.321 1.00 95.06 182 ILE A N 1
ATOM 1502 C CA . ILE A 1 182 ? 14.103 -3.895 -3.665 1.00 95.06 182 ILE A CA 1
ATOM 1503 C C . ILE A 1 182 ? 14.852 -5.235 -3.605 1.00 95.06 182 ILE A C 1
ATOM 1505 O O . ILE A 1 182 ? 14.729 -6.054 -4.520 1.00 95.06 182 ILE A O 1
ATOM 1509 N N . ASN A 1 183 ? 15.599 -5.494 -2.530 1.00 92.00 183 ASN A N 1
ATOM 1510 C CA . ASN A 1 183 ? 16.332 -6.748 -2.352 1.00 92.00 183 ASN A CA 1
ATOM 1511 C C . ASN A 1 183 ? 15.422 -7.970 -2.163 1.00 92.00 183 ASN A C 1
ATOM 1513 O O . ASN A 1 183 ? 15.875 -9.085 -2.428 1.00 92.00 183 ASN A O 1
ATOM 1517 N N . GLN A 1 184 ? 14.151 -7.779 -1.796 1.00 90.25 184 GLN A N 1
ATOM 1518 C CA . GLN A 1 184 ? 13.163 -8.862 -1.768 1.00 90.25 184 GLN A CA 1
ATOM 1519 C C . GLN A 1 184 ? 12.796 -9.386 -3.165 1.00 90.25 184 GLN A C 1
ATOM 1521 O O . GLN A 1 184 ? 12.303 -10.505 -3.288 1.00 90.25 184 GLN A O 1
ATOM 1526 N N . ILE A 1 185 ? 13.045 -8.618 -4.233 1.00 89.56 185 ILE A N 1
ATOM 1527 C CA . ILE A 1 185 ? 12.736 -9.051 -5.600 1.00 89.56 185 ILE A CA 1
ATOM 1528 C C . ILE A 1 185 ? 13.749 -10.117 -6.037 1.00 89.56 185 ILE A C 1
ATOM 1530 O O . ILE A 1 185 ? 14.916 -9.802 -6.284 1.00 89.56 185 ILE A O 1
ATOM 1534 N N . GLY A 1 186 ? 13.316 -11.372 -6.161 1.00 80.25 186 GLY A N 1
ATOM 1535 C CA . GLY A 1 186 ? 14.145 -12.480 -6.649 1.00 80.25 186 GLY A CA 1
ATOM 1536 C C . GLY A 1 186 ? 14.384 -12.463 -8.169 1.00 80.25 186 GLY A C 1
ATOM 1537 O O . GLY A 1 186 ? 13.590 -11.915 -8.930 1.00 80.25 186 GLY A O 1
ATOM 1538 N N . PHE A 1 187 ? 15.474 -13.100 -8.622 1.00 66.62 187 PHE A N 1
ATOM 1539 C CA . PHE A 1 187 ? 15.792 -13.270 -10.054 1.00 66.62 187 PHE A CA 1
ATOM 1540 C C . PHE A 1 187 ? 14.971 -14.378 -10.731 1.00 66.62 187 PHE A C 1
ATOM 1542 O O . PHE A 1 187 ? 14.704 -14.312 -11.930 1.00 66.62 187 PHE A O 1
ATOM 1549 N N . GLU A 1 188 ? 14.564 -15.394 -9.971 1.00 58.59 188 GLU A N 1
ATOM 1550 C CA . GLU A 1 188 ? 13.823 -16.550 -10.474 1.00 58.59 188 GLU A CA 1
ATOM 1551 C C . GLU A 1 188 ? 12.328 -16.369 -10.206 1.00 58.59 188 GLU A C 1
ATOM 1553 O O . GLU A 1 188 ? 11.789 -16.777 -9.180 1.00 58.59 188 GLU A O 1
ATOM 1558 N N . THR A 1 189 ? 11.649 -15.730 -11.155 1.00 55.53 189 THR A N 1
ATOM 1559 C CA . THR A 1 189 ? 10.182 -15.716 -11.233 1.00 55.53 189 THR A CA 1
ATOM 1560 C C . THR A 1 189 ? 9.753 -16.725 -12.295 1.00 55.53 189 THR A C 1
ATOM 1562 O O . THR A 1 189 ? 9.232 -16.363 -13.346 1.00 55.53 189 THR A O 1
ATOM 1565 N N . ASN A 1 190 ? 10.043 -18.011 -12.066 1.00 49.19 190 ASN A N 1
ATOM 1566 C CA . ASN A 1 190 ? 9.474 -19.060 -12.911 1.00 49.19 190 ASN A CA 1
ATOM 1567 C C . ASN A 1 190 ? 7.944 -19.036 -12.760 1.00 49.19 190 ASN A C 1
ATOM 1569 O O . ASN A 1 190 ? 7.430 -18.772 -11.671 1.00 49.19 190 ASN A O 1
ATOM 1573 N N . ASN A 1 191 ? 7.224 -19.355 -13.840 1.00 50.00 191 ASN A N 1
ATOM 1574 C CA . ASN A 1 191 ? 5.754 -19.423 -13.868 1.00 50.00 191 ASN A CA 1
ATOM 1575 C C . ASN A 1 191 ? 5.150 -20.388 -12.825 1.00 50.00 191 ASN A C 1
ATOM 1577 O O . ASN A 1 191 ? 3.943 -20.366 -12.609 1.00 50.00 191 ASN A O 1
ATOM 1581 N N . ASP A 1 192 ? 5.976 -21.206 -12.172 1.00 52.44 192 ASP A N 1
ATOM 1582 C CA . ASP A 1 192 ? 5.561 -22.216 -11.201 1.00 52.44 192 ASP A CA 1
ATOM 1583 C C . ASP A 1 192 ? 5.271 -21.642 -9.798 1.00 52.44 192 ASP A C 1
ATOM 1585 O O . ASP A 1 192 ? 4.732 -22.352 -8.954 1.00 52.44 192 ASP A O 1
ATOM 1589 N N . ASN A 1 193 ? 5.592 -20.364 -9.529 1.00 61.56 193 ASN A N 1
ATOM 1590 C CA . ASN A 1 193 ? 5.291 -19.710 -8.247 1.00 61.56 193 ASN A CA 1
ATOM 1591 C C . ASN A 1 193 ? 4.688 -18.304 -8.441 1.00 61.56 193 ASN A C 1
ATOM 1593 O O . ASN A 1 193 ? 5.355 -17.276 -8.285 1.00 61.56 193 ASN A O 1
ATOM 1597 N N . ILE A 1 194 ? 3.401 -18.283 -8.807 1.00 61.00 194 ILE A N 1
ATOM 1598 C CA . ILE A 1 194 ? 2.585 -17.079 -9.057 1.00 61.00 194 ILE A CA 1
ATOM 1599 C C . ILE A 1 194 ? 2.630 -16.093 -7.875 1.00 61.00 194 ILE A C 1
ATOM 1601 O O . ILE A 1 194 ? 2.672 -14.879 -8.088 1.00 61.00 194 ILE A O 1
ATOM 1605 N N . ASP A 1 195 ? 2.687 -16.598 -6.641 1.00 64.62 195 ASP A N 1
ATOM 1606 C CA . ASP A 1 195 ? 2.674 -15.775 -5.428 1.00 64.62 195 ASP A CA 1
ATOM 1607 C C . ASP A 1 195 ? 3.949 -14.930 -5.287 1.00 64.62 195 ASP A C 1
ATOM 1609 O O . ASP A 1 195 ? 3.885 -13.746 -4.942 1.00 64.62 195 ASP A O 1
ATOM 1613 N N . ASN A 1 196 ? 5.107 -15.487 -5.660 1.00 70.38 196 ASN A N 1
ATOM 1614 C CA . ASN A 1 196 ? 6.376 -14.756 -5.657 1.00 70.38 196 ASN A CA 1
ATOM 1615 C C . ASN A 1 196 ? 6.383 -13.614 -6.694 1.00 70.38 196 ASN A C 1
ATOM 1617 O O . ASN A 1 196 ? 6.797 -12.487 -6.408 1.00 70.38 196 ASN A O 1
ATOM 1621 N N . TYR A 1 197 ? 5.865 -13.875 -7.899 1.00 69.69 197 TYR A N 1
ATOM 1622 C CA . TYR A 1 197 ? 5.758 -12.854 -8.943 1.00 69.69 197 TYR A CA 1
ATOM 1623 C C . TYR A 1 197 ? 4.814 -11.707 -8.537 1.00 69.69 197 TYR A C 1
ATOM 1625 O O . TYR A 1 197 ? 5.157 -10.534 -8.720 1.00 69.69 197 TYR A O 1
ATOM 1633 N N . ASN A 1 198 ? 3.655 -12.029 -7.955 1.00 75.62 198 ASN A N 1
ATOM 1634 C CA . ASN A 1 198 ? 2.693 -11.028 -7.491 1.00 75.62 198 ASN A CA 1
ATOM 1635 C C . ASN A 1 198 ? 3.305 -10.112 -6.424 1.00 75.62 198 ASN A C 1
ATOM 1637 O O . ASN A 1 198 ? 3.145 -8.893 -6.502 1.00 75.62 198 ASN A O 1
ATOM 1641 N N . SER A 1 199 ? 4.077 -10.677 -5.491 1.00 82.56 199 SER A N 1
ATOM 1642 C CA . SER A 1 199 ? 4.820 -9.901 -4.494 1.00 82.56 199 SER A CA 1
ATOM 1643 C C . SER A 1 199 ? 5.827 -8.938 -5.141 1.00 82.56 199 SER A C 1
ATOM 1645 O O . SER A 1 199 ? 5.792 -7.729 -4.894 1.00 82.56 199 SER A O 1
ATOM 1647 N N . CYS A 1 200 ? 6.652 -9.431 -6.073 1.00 89.44 200 CYS A N 1
ATOM 1648 C CA . CYS A 1 200 ? 7.622 -8.608 -6.804 1.00 89.44 200 CYS A CA 1
ATOM 1649 C C . CYS A 1 200 ? 6.952 -7.454 -7.572 1.00 89.44 200 CYS A C 1
ATOM 1651 O O . CYS A 1 200 ? 7.452 -6.326 -7.595 1.00 89.44 200 CYS A O 1
ATOM 1653 N N . TYR A 1 201 ? 5.800 -7.715 -8.196 1.00 88.19 201 TYR A N 1
ATOM 1654 C CA . TYR A 1 201 ? 5.029 -6.680 -8.878 1.00 88.19 201 TYR A CA 1
ATOM 1655 C C . TYR A 1 201 ? 4.437 -5.654 -7.896 1.00 88.19 201 TYR A C 1
ATOM 1657 O O . TYR A 1 201 ? 4.465 -4.450 -8.178 1.00 88.19 201 TYR A O 1
ATOM 1665 N N . CYS A 1 202 ? 3.949 -6.086 -6.728 1.00 92.56 202 CYS A N 1
ATOM 1666 C CA . CYS A 1 202 ? 3.481 -5.183 -5.676 1.00 92.56 202 CYS A CA 1
ATOM 1667 C C . CYS A 1 202 ? 4.586 -4.219 -5.224 1.00 92.56 202 CYS A C 1
ATOM 1669 O O . CYS A 1 202 ? 4.325 -3.018 -5.14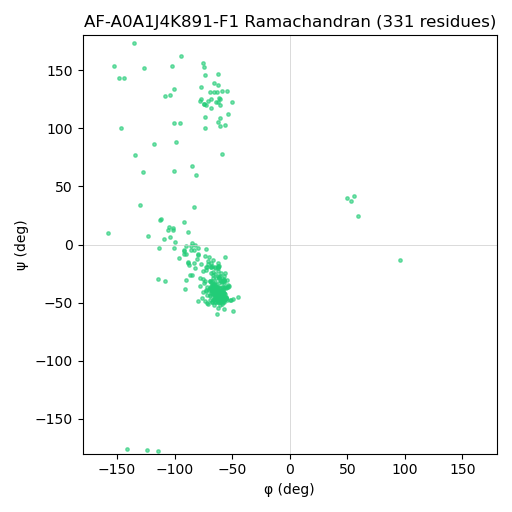6 1.00 92.56 202 CYS A O 1
ATOM 1671 N N . ILE A 1 203 ? 5.827 -4.694 -5.064 1.00 96.00 203 ILE A N 1
ATOM 1672 C CA . ILE A 1 203 ? 6.988 -3.842 -4.756 1.00 96.00 203 ILE A CA 1
ATOM 1673 C C . ILE A 1 203 ? 7.170 -2.752 -5.819 1.00 96.00 203 ILE A C 1
ATOM 1675 O O . ILE A 1 203 ? 7.166 -1.557 -5.517 1.00 96.00 203 ILE A O 1
ATOM 1679 N N . ILE A 1 204 ? 7.288 -3.147 -7.089 1.00 96.38 204 ILE A N 1
ATOM 1680 C CA . ILE A 1 204 ? 7.527 -2.201 -8.189 1.00 96.38 204 ILE A CA 1
ATOM 1681 C C . ILE A 1 204 ? 6.366 -1.217 -8.346 1.00 96.38 204 ILE A C 1
ATOM 1683 O O . ILE A 1 204 ? 6.575 -0.026 -8.588 1.00 96.38 204 ILE A O 1
ATOM 1687 N N . SER A 1 205 ? 5.131 -1.680 -8.171 1.00 96.00 205 SER A N 1
ATOM 1688 C CA . SER A 1 205 ? 3.957 -0.812 -8.217 1.00 96.00 205 SER A CA 1
ATOM 1689 C C . SER A 1 205 ? 3.882 0.149 -7.022 1.00 96.00 205 SER A C 1
ATOM 1691 O O . SER A 1 205 ? 3.363 1.253 -7.187 1.00 96.00 205 SER A O 1
ATOM 1693 N N . ALA A 1 206 ? 4.383 -0.223 -5.839 1.00 97.88 206 ALA A N 1
ATOM 1694 C CA . ALA A 1 206 ? 4.494 0.668 -4.681 1.00 97.88 206 ALA A CA 1
ATOM 1695 C C . ALA A 1 206 ? 5.530 1.766 -4.943 1.00 97.88 206 ALA A C 1
ATOM 1697 O O . ALA A 1 206 ? 5.221 2.951 -4.831 1.00 97.88 206 ALA A O 1
ATOM 1698 N N . ILE A 1 207 ? 6.723 1.381 -5.411 1.00 98.06 207 ILE A N 1
ATOM 1699 C CA . ILE A 1 207 ? 7.791 2.316 -5.795 1.00 98.06 207 ILE A CA 1
ATOM 1700 C C . ILE A 1 207 ? 7.289 3.302 -6.851 1.00 98.06 207 ILE A C 1
ATOM 1702 O O . ILE A 1 207 ? 7.476 4.512 -6.722 1.00 98.06 207 ILE A O 1
ATOM 1706 N N . ARG A 1 208 ? 6.588 2.809 -7.877 1.00 97.75 208 ARG A N 1
ATOM 1707 C CA . ARG A 1 208 ? 5.999 3.670 -8.905 1.00 97.75 208 ARG A CA 1
ATOM 1708 C C . ARG A 1 208 ? 4.973 4.642 -8.329 1.00 97.75 208 ARG A C 1
ATOM 1710 O O . ARG A 1 208 ? 4.968 5.805 -8.725 1.00 97.75 208 ARG A O 1
ATOM 1717 N N . ALA A 1 209 ? 4.108 4.177 -7.426 1.00 97.88 209 ALA A N 1
ATOM 1718 C CA . ALA A 1 209 ? 3.116 5.030 -6.783 1.00 97.88 209 ALA A CA 1
ATOM 1719 C C . ALA A 1 209 ? 3.796 6.170 -6.012 1.00 97.88 209 ALA A C 1
ATOM 1721 O O . ALA A 1 209 ? 3.409 7.321 -6.197 1.00 97.88 209 ALA A O 1
ATOM 1722 N N . ILE A 1 210 ? 4.863 5.874 -5.263 1.00 98.06 210 ILE A N 1
ATOM 1723 C CA . ILE A 1 210 ? 5.674 6.857 -4.525 1.00 98.06 210 ILE A CA 1
ATOM 1724 C C . ILE A 1 210 ? 6.326 7.860 -5.486 1.00 98.06 210 ILE A C 1
ATOM 1726 O O . ILE A 1 210 ? 6.093 9.061 -5.368 1.00 98.06 210 ILE A O 1
ATOM 1730 N N . LEU A 1 211 ? 7.073 7.380 -6.486 1.00 97.38 211 LEU A N 1
ATOM 1731 C CA . LEU A 1 211 ? 7.762 8.228 -7.471 1.00 97.38 211 LEU A CA 1
ATOM 1732 C C . LEU A 1 211 ? 6.804 9.115 -8.280 1.00 97.38 211 LEU A C 1
ATOM 1734 O O . LEU A 1 211 ? 7.194 10.186 -8.739 1.00 97.38 211 LEU A O 1
ATOM 1738 N N . SER A 1 212 ? 5.548 8.693 -8.447 1.00 96.19 212 SER A N 1
ATOM 1739 C CA . SER A 1 212 ? 4.530 9.482 -9.146 1.00 96.19 212 SER A CA 1
ATOM 1740 C C . SER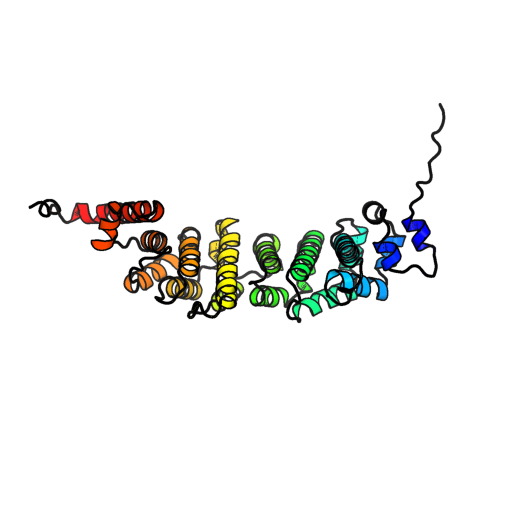 A 1 212 ? 3.939 10.631 -8.321 1.00 96.19 212 SER A C 1
ATOM 1742 O O . SER A 1 212 ? 3.328 11.519 -8.910 1.00 96.19 212 SER A O 1
ATOM 1744 N N . GLN A 1 213 ? 4.111 10.640 -6.991 1.00 95.31 213 GLN A N 1
ATOM 1745 C CA . GLN A 1 213 ? 3.531 11.679 -6.129 1.00 95.31 213 GLN A CA 1
ATOM 1746 C C . GLN A 1 213 ? 4.289 13.006 -6.211 1.00 95.31 213 GLN A C 1
ATOM 1748 O O . GLN A 1 213 ? 3.673 14.067 -6.291 1.00 95.31 213 GLN A O 1
ATOM 1753 N N . LYS A 1 214 ? 5.624 12.961 -6.152 1.00 93.12 214 LYS A N 1
ATOM 1754 C CA . LYS A 1 214 ? 6.488 14.144 -6.216 1.00 93.12 214 LYS A CA 1
ATOM 1755 C C . LYS A 1 214 ? 7.808 13.802 -6.879 1.00 93.12 214 LYS A C 1
ATOM 1757 O O . LYS A 1 214 ? 8.379 12.746 -6.617 1.00 93.12 214 LYS A O 1
ATOM 1762 N N . GLU A 1 215 ? 8.329 14.750 -7.654 1.00 89.31 215 GLU A N 1
ATOM 1763 C CA . GLU A 1 215 ? 9.607 14.575 -8.344 1.00 89.31 215 GLU A CA 1
ATOM 1764 C C . GLU A 1 215 ? 10.759 14.307 -7.364 1.00 89.31 215 GLU A C 1
ATOM 1766 O O . GLU A 1 215 ? 11.613 13.488 -7.659 1.00 89.31 215 GLU A O 1
ATOM 1771 N N . GLU A 1 216 ? 10.771 14.922 -6.178 1.00 91.94 216 GLU A N 1
ATOM 1772 C CA . GLU A 1 216 ? 11.868 14.803 -5.201 1.00 91.94 216 GLU A CA 1
ATOM 1773 C C . GLU A 1 216 ? 12.105 13.383 -4.657 1.00 91.94 216 GLU A C 1
ATOM 1775 O O . GLU A 1 216 ? 13.200 13.090 -4.178 1.00 91.94 216 GLU A O 1
ATOM 1780 N N . TYR A 1 217 ? 11.130 12.470 -4.765 1.00 95.25 217 TYR A N 1
ATOM 1781 C CA . TYR A 1 217 ? 11.270 11.116 -4.222 1.00 95.25 217 TYR A CA 1
ATOM 1782 C C . TYR A 1 217 ? 12.326 10.265 -4.929 1.00 95.25 217 TYR A C 1
ATOM 1784 O O . TYR A 1 217 ? 12.732 9.253 -4.362 1.00 95.25 217 TYR A O 1
ATOM 1792 N N . PHE A 1 218 ? 12.838 10.669 -6.103 1.00 95.12 218 PHE A N 1
ATOM 1793 C CA . PHE A 1 218 ? 13.953 9.952 -6.737 1.00 95.12 218 PHE A CA 1
ATOM 1794 C C . PHE A 1 218 ? 15.182 9.862 -5.818 1.00 95.12 218 PHE A C 1
ATOM 1796 O O . PHE A 1 218 ? 15.954 8.914 -5.943 1.00 95.12 218 PHE A O 1
ATOM 1803 N N . ILE A 1 219 ? 15.362 10.812 -4.886 1.00 95.75 219 ILE A N 1
ATOM 1804 C CA . ILE A 1 219 ? 16.521 10.849 -3.982 1.00 95.75 219 ILE A CA 1
ATOM 1805 C C . ILE A 1 219 ? 16.610 9.605 -3.090 1.00 95.75 219 ILE A C 1
ATOM 1807 O O . ILE A 1 219 ? 17.704 9.173 -2.742 1.00 95.75 219 ILE A O 1
ATOM 1811 N N . LEU A 1 220 ? 15.467 8.985 -2.778 1.00 96.69 220 LEU A N 1
ATOM 1812 C CA . LEU A 1 220 ? 15.378 7.753 -1.988 1.00 96.69 220 LEU A CA 1
ATOM 1813 C C . LEU A 1 220 ? 15.943 6.531 -2.723 1.00 96.69 220 LEU A C 1
ATOM 1815 O O . LEU A 1 220 ? 16.222 5.510 -2.106 1.00 96.69 220 LEU A O 1
ATOM 1819 N N . PHE A 1 221 ? 16.122 6.648 -4.037 1.00 96.88 221 PHE A N 1
ATOM 1820 C CA . PHE A 1 221 ? 16.589 5.583 -4.913 1.00 96.88 221 PHE A CA 1
ATOM 1821 C C . PHE A 1 221 ? 17.974 5.875 -5.504 1.00 96.88 221 PHE A C 1
ATOM 1823 O O . PHE A 1 221 ? 18.510 5.035 -6.225 1.00 96.88 221 PHE A O 1
ATOM 1830 N N . ASP A 1 222 ? 18.571 7.043 -5.221 1.00 96.44 222 ASP A N 1
ATOM 1831 C CA . ASP A 1 222 ? 19.810 7.502 -5.862 1.00 96.44 222 ASP A CA 1
ATOM 1832 C C . ASP A 1 222 ? 21.076 6.893 -5.242 1.00 96.44 222 ASP A C 1
ATOM 1834 O O . ASP A 1 222 ? 21.968 7.591 -4.759 1.00 96.44 222 ASP A O 1
ATOM 1838 N N . THR A 1 223 ? 21.165 5.563 -5.282 1.00 97.94 223 THR A N 1
ATOM 1839 C CA . THR A 1 223 ? 22.372 4.809 -4.928 1.00 97.94 223 THR A CA 1
ATOM 1840 C C . THR A 1 223 ? 22.779 3.866 -6.038 1.00 97.94 223 THR A C 1
ATOM 1842 O O . THR A 1 223 ? 21.949 3.373 -6.807 1.00 97.94 223 THR A O 1
ATOM 1845 N N . LYS A 1 224 ? 24.081 3.591 -6.111 1.00 97.75 224 LYS A N 1
ATOM 1846 C CA . LYS A 1 224 ? 24.627 2.650 -7.083 1.00 97.75 224 LYS A CA 1
ATOM 1847 C C . LYS A 1 224 ? 24.000 1.269 -6.908 1.00 97.75 224 LYS A C 1
ATOM 1849 O O . LYS A 1 224 ? 23.642 0.650 -7.899 1.00 97.75 224 LYS A O 1
ATOM 1854 N N . GLU A 1 225 ? 23.824 0.823 -5.670 1.00 97.31 225 GLU A N 1
ATOM 1855 C CA . GLU A 1 225 ? 23.294 -0.489 -5.305 1.00 97.31 225 GLU A CA 1
ATOM 1856 C C . GLU A 1 225 ? 21.851 -0.670 -5.795 1.00 97.31 225 GLU A C 1
ATOM 1858 O O . GLU A 1 225 ? 21.542 -1.680 -6.429 1.00 97.31 225 GLU A O 1
ATOM 1863 N N . ILE A 1 226 ? 20.983 0.328 -5.573 1.00 97.56 226 ILE A N 1
ATOM 1864 C CA . ILE A 1 226 ? 19.592 0.299 -6.050 1.00 97.56 226 ILE A CA 1
ATOM 1865 C C . ILE A 1 226 ? 19.550 0.246 -7.576 1.00 97.56 226 ILE A C 1
ATOM 1867 O O . ILE A 1 226 ? 18.855 -0.601 -8.140 1.00 97.56 226 ILE A O 1
ATOM 1871 N N . PHE A 1 227 ? 20.293 1.121 -8.260 1.00 98.12 227 PHE A N 1
ATOM 1872 C CA . PHE A 1 227 ? 20.292 1.120 -9.721 1.00 98.12 227 PHE A CA 1
ATOM 1873 C C . PHE A 1 227 ? 20.894 -0.155 -10.299 1.00 98.12 227 PHE A C 1
ATOM 1875 O O . PHE A 1 227 ? 20.319 -0.712 -11.232 1.00 98.12 227 PHE A O 1
ATOM 1882 N N . ASP A 1 228 ? 21.999 -0.647 -9.734 1.00 97.31 228 ASP A N 1
ATOM 1883 C CA . ASP A 1 228 ? 22.598 -1.911 -10.147 1.00 97.31 228 ASP A CA 1
ATOM 1884 C C . ASP A 1 228 ? 21.580 -3.047 -10.027 1.00 97.31 228 ASP A C 1
ATOM 1886 O O . ASP A 1 228 ? 21.416 -3.816 -10.973 1.00 97.31 228 ASP A O 1
ATOM 1890 N N . ARG A 1 229 ? 20.838 -3.116 -8.916 1.00 96.44 229 ARG A N 1
ATOM 1891 C CA . ARG A 1 229 ? 19.811 -4.140 -8.714 1.00 96.44 229 ARG A CA 1
ATOM 1892 C C . ARG A 1 229 ? 18.641 -3.998 -9.688 1.00 96.44 229 ARG A C 1
ATOM 1894 O O . ARG A 1 229 ? 18.263 -4.991 -10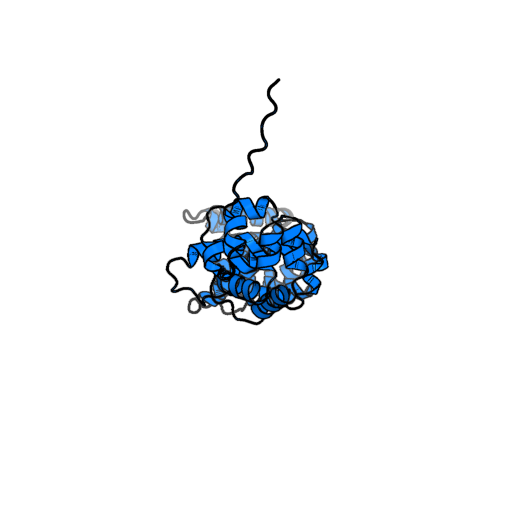.304 1.00 96.44 229 ARG A O 1
ATOM 1901 N N . LEU A 1 230 ? 18.083 -2.797 -9.858 1.00 97.38 230 LEU A N 1
ATOM 1902 C CA . LEU A 1 230 ? 16.947 -2.557 -10.758 1.00 97.38 230 LEU A CA 1
ATOM 1903 C C . LEU A 1 230 ? 17.301 -2.861 -12.217 1.00 97.38 230 LEU A C 1
ATOM 1905 O O . LEU A 1 230 ? 16.556 -3.570 -12.891 1.00 97.38 230 LEU A O 1
ATOM 1909 N N . PHE A 1 231 ? 18.437 -2.365 -12.712 1.00 97.75 231 PHE A N 1
ATOM 1910 C CA . PHE A 1 231 ? 18.851 -2.642 -14.085 1.00 97.75 231 PHE A CA 1
ATOM 1911 C C . PHE A 1 231 ? 19.182 -4.119 -14.294 1.00 97.75 231 PHE A C 1
ATOM 1913 O O . PHE A 1 231 ? 18.727 -4.683 -15.287 1.00 97.75 231 PHE A O 1
ATOM 1920 N N . LEU A 1 232 ? 19.889 -4.764 -13.357 1.00 95.69 232 LEU A N 1
ATOM 1921 C CA . LEU A 1 232 ? 20.174 -6.197 -13.437 1.00 95.69 232 LEU A CA 1
ATOM 1922 C C . LEU A 1 232 ? 18.879 -7.018 -13.509 1.00 95.69 232 LEU A C 1
ATOM 1924 O O . LEU A 1 232 ? 18.757 -7.880 -14.374 1.00 95.69 232 LEU A O 1
ATOM 1928 N N . LEU A 1 233 ? 17.892 -6.722 -12.656 1.00 94.06 233 LEU A N 1
ATOM 1929 C CA . LEU A 1 233 ? 16.576 -7.368 -12.698 1.00 94.06 233 LEU A CA 1
ATOM 1930 C C . LEU A 1 233 ? 15.864 -7.132 -14.037 1.00 94.06 233 LEU A C 1
ATOM 1932 O O . LEU A 1 233 ? 15.278 -8.064 -14.580 1.00 94.06 233 LEU A O 1
ATOM 1936 N N . ALA A 1 234 ? 15.921 -5.916 -14.587 1.00 94.81 234 ALA A N 1
ATOM 1937 C CA . ALA A 1 234 ? 15.249 -5.578 -15.840 1.00 94.81 234 ALA A CA 1
ATOM 1938 C C . ALA A 1 234 ? 15.837 -6.312 -17.057 1.00 94.81 234 ALA A C 1
ATOM 1940 O O . ALA A 1 234 ? 15.081 -6.756 -17.919 1.00 94.81 234 ALA A O 1
ATOM 1941 N N . VAL A 1 235 ? 17.168 -6.453 -17.123 1.00 94.88 235 VAL A N 1
ATOM 1942 C CA . VAL A 1 235 ? 17.853 -7.086 -18.266 1.00 94.88 235 VAL A CA 1
ATOM 1943 C C . VAL A 1 235 ? 18.006 -8.597 -18.130 1.00 94.88 235 VAL A C 1
ATOM 1945 O O . VAL A 1 235 ? 18.302 -9.261 -19.121 1.00 94.88 235 VAL A O 1
ATOM 1948 N N . TYR A 1 236 ? 17.822 -9.159 -16.931 1.00 92.12 236 TYR A N 1
ATOM 1949 C CA . TYR A 1 236 ? 18.025 -10.586 -16.710 1.00 92.12 236 TYR A CA 1
ATOM 1950 C C . TYR A 1 236 ? 17.075 -11.422 -17.597 1.00 92.12 236 TYR A C 1
ATOM 1952 O O . TYR A 1 236 ? 15.853 -11.236 -17.532 1.00 92.12 236 TYR A O 1
ATOM 1960 N N . PRO A 1 237 ? 17.592 -12.360 -18.420 1.00 88.38 237 PRO A N 1
ATOM 1961 C CA . PRO A 1 237 ? 16.788 -13.047 -19.436 1.00 88.38 237 PRO A CA 1
ATOM 1962 C C . PRO A 1 237 ? 15.574 -13.804 -18.889 1.00 88.38 237 PRO A C 1
ATOM 1964 O O . PRO A 1 237 ? 14.553 -13.892 -19.566 1.00 88.38 237 PRO A O 1
ATOM 1967 N N . LYS A 1 238 ? 15.661 -14.325 -17.656 1.00 86.38 238 LYS A N 1
ATOM 1968 C CA . LYS A 1 238 ? 14.572 -15.087 -17.023 1.00 86.38 238 LYS A CA 1
ATOM 1969 C C . LYS A 1 238 ? 13.597 -14.230 -16.210 1.00 86.38 238 LYS A C 1
ATOM 1971 O O . LYS A 1 238 ? 12.639 -14.772 -15.670 1.00 86.38 238 LYS A O 1
ATOM 1976 N N . THR A 1 239 ? 13.804 -12.916 -16.104 1.00 88.56 239 THR A N 1
ATOM 1977 C CA . THR A 1 239 ? 12.849 -12.049 -15.400 1.00 88.56 239 THR A CA 1
ATOM 1978 C C . THR A 1 239 ? 11.509 -12.063 -16.121 1.00 88.56 239 THR A C 1
ATOM 1980 O O . THR A 1 239 ? 11.456 -11.829 -17.333 1.00 88.56 239 THR A O 1
ATOM 1983 N N . HIS A 1 240 ? 10.418 -12.271 -15.382 1.00 88.75 240 HIS A N 1
ATOM 1984 C CA . HIS A 1 240 ? 9.077 -12.253 -15.953 1.00 88.75 240 HIS A CA 1
ATOM 1985 C C . HIS A 1 240 ? 8.803 -10.936 -16.723 1.00 88.75 240 HIS A C 1
ATOM 1987 O O . HIS A 1 240 ? 9.040 -9.852 -16.174 1.00 88.75 240 HIS A O 1
ATOM 1993 N N . PRO A 1 241 ? 8.275 -10.975 -17.967 1.00 91.50 241 PRO A N 1
ATOM 1994 C CA . PRO A 1 241 ? 8.123 -9.785 -18.815 1.00 91.50 241 PRO A CA 1
ATOM 1995 C C . PRO A 1 241 ? 7.357 -8.623 -18.169 1.00 91.50 241 PRO A C 1
ATOM 1997 O O . PRO A 1 241 ? 7.713 -7.460 -18.358 1.00 91.50 241 PRO A O 1
ATOM 2000 N N . LEU A 1 242 ? 6.322 -8.910 -17.371 1.00 89.94 242 LEU A N 1
ATOM 2001 C CA . LEU A 1 242 ? 5.559 -7.872 -16.662 1.00 89.94 242 LEU A CA 1
ATOM 2002 C C . LEU A 1 242 ? 6.378 -7.185 -15.558 1.00 89.94 242 LEU A C 1
ATOM 2004 O O . LEU A 1 242 ? 6.232 -5.978 -15.362 1.00 89.94 242 LEU A O 1
ATOM 2008 N N . LEU A 1 243 ? 7.251 -7.922 -14.864 1.00 92.06 243 LEU A N 1
ATOM 2009 C CA . LEU A 1 243 ? 8.130 -7.357 -13.840 1.00 92.06 243 LEU A CA 1
ATOM 2010 C C . LEU A 1 243 ? 9.190 -6.465 -14.494 1.00 92.06 243 LEU A C 1
ATOM 2012 O O . LEU A 1 243 ? 9.331 -5.308 -14.103 1.00 92.06 243 LEU A O 1
ATOM 2016 N N . ALA A 1 244 ? 9.851 -6.957 -15.549 1.00 94.12 244 ALA A N 1
ATOM 2017 C CA . ALA A 1 244 ? 10.795 -6.167 -16.341 1.00 94.12 244 ALA A CA 1
ATOM 2018 C C . ALA A 1 244 ? 10.135 -4.887 -16.883 1.00 94.12 244 ALA A C 1
ATOM 2020 O O . ALA A 1 244 ? 10.660 -3.788 -16.713 1.00 94.12 244 ALA A O 1
ATOM 2021 N N . THR A 1 245 ? 8.924 -5.007 -17.441 1.00 95.31 245 THR A N 1
ATOM 2022 C CA . THR A 1 245 ? 8.105 -3.864 -17.880 1.00 95.31 245 THR A CA 1
ATOM 2023 C C . THR A 1 245 ? 7.855 -2.873 -16.744 1.00 95.31 245 THR A C 1
ATOM 2025 O O . THR A 1 245 ? 7.994 -1.665 -16.930 1.00 95.31 245 THR A O 1
ATOM 2028 N N . GLY A 1 246 ? 7.482 -3.364 -15.560 1.00 95.25 246 GLY A N 1
ATOM 2029 C CA . GLY A 1 246 ? 7.280 -2.536 -14.375 1.00 95.25 246 GLY A CA 1
ATOM 2030 C C . GLY A 1 246 ? 8.536 -1.751 -14.000 1.00 95.25 246 GLY A C 1
ATOM 2031 O O . GLY A 1 246 ? 8.444 -0.544 -13.781 1.00 95.25 246 GLY A O 1
ATOM 2032 N N . ILE A 1 247 ? 9.695 -2.415 -13.991 1.00 97.19 247 ILE A N 1
ATOM 2033 C CA . ILE A 1 247 ? 10.987 -1.805 -13.657 1.00 97.19 247 ILE A CA 1
ATOM 2034 C C . ILE A 1 247 ? 11.379 -0.745 -14.690 1.00 97.19 247 ILE A C 1
ATOM 2036 O O . ILE A 1 247 ? 11.670 0.387 -14.306 1.00 97.19 247 ILE A O 1
ATOM 2040 N N . TYR A 1 248 ? 11.321 -1.051 -15.993 1.00 97.88 248 TYR A N 1
ATOM 2041 C CA . TYR A 1 248 ? 11.647 -0.062 -17.029 1.00 97.88 248 TYR A CA 1
ATOM 2042 C C . TYR A 1 248 ? 10.776 1.193 -16.923 1.00 97.88 248 TYR A C 1
ATOM 2044 O O . TYR A 1 248 ? 11.237 2.305 -17.167 1.00 97.88 248 TYR A O 1
ATOM 2052 N N . ARG A 1 249 ? 9.519 1.045 -16.493 1.00 97.12 249 ARG A N 1
ATOM 2053 C CA . ARG A 1 249 ? 8.597 2.169 -16.282 1.00 97.12 249 ARG A CA 1
ATOM 2054 C C . ARG A 1 249 ? 8.907 3.011 -15.040 1.00 97.12 249 ARG A C 1
ATOM 2056 O O . ARG A 1 249 ? 8.316 4.082 -14.908 1.00 97.12 249 ARG A O 1
ATOM 2063 N N . LEU A 1 250 ? 9.813 2.582 -14.160 1.00 97.88 250 LEU A N 1
ATOM 2064 C CA . LEU A 1 250 ? 10.342 3.416 -13.075 1.00 97.88 250 LEU A CA 1
ATOM 2065 C C . LEU A 1 250 ? 11.394 4.405 -13.586 1.00 97.88 250 LEU A C 1
ATOM 2067 O O . LEU A 1 250 ? 11.460 5.541 -13.123 1.00 97.88 250 LEU A O 1
ATOM 2071 N N . PHE A 1 251 ? 12.199 3.997 -14.567 1.00 97.75 251 PHE A N 1
ATOM 2072 C CA . PHE A 1 251 ? 13.350 4.763 -15.040 1.00 97.75 251 PHE A CA 1
ATOM 2073 C C . PHE A 1 251 ? 13.049 6.188 -15.518 1.00 97.75 251 PHE A C 1
ATOM 2075 O O . PHE A 1 251 ? 13.850 7.067 -15.200 1.00 97.75 251 PHE A O 1
ATOM 2082 N N . PRO A 1 252 ? 11.915 6.496 -16.181 1.00 96.12 252 PRO A N 1
ATOM 2083 C CA . PRO A 1 252 ? 11.556 7.876 -16.503 1.00 96.12 252 PRO A CA 1
ATOM 2084 C C . PRO A 1 252 ? 11.534 8.819 -15.290 1.00 96.12 252 PRO A C 1
ATOM 2086 O O . PRO A 1 252 ? 11.968 9.961 -15.420 1.00 96.12 252 PRO A O 1
ATOM 2089 N N . TYR A 1 253 ? 11.102 8.338 -14.119 1.00 96.81 253 TYR A N 1
ATOM 2090 C CA . TYR A 1 253 ? 11.089 9.113 -12.870 1.00 96.81 253 TYR A CA 1
ATOM 2091 C C . TYR A 1 253 ? 12.489 9.270 -12.260 1.00 96.81 253 TYR A C 1
ATOM 2093 O O . TYR A 1 253 ? 12.742 10.202 -11.504 1.00 96.81 253 TYR A O 1
ATOM 2101 N N . LEU A 1 254 ? 13.409 8.368 -12.602 1.00 97.00 254 LEU A N 1
ATOM 2102 C CA . LEU A 1 254 ? 14.736 8.265 -12.000 1.00 97.00 254 LEU A CA 1
ATOM 2103 C C . LEU A 1 254 ? 15.851 8.890 -12.854 1.00 97.00 254 LEU A C 1
ATOM 2105 O O . LEU A 1 254 ? 16.986 8.963 -12.397 1.00 97.00 254 LEU A O 1
ATOM 2109 N N . LYS A 1 255 ? 15.560 9.402 -14.061 1.00 94.44 255 LYS A N 1
ATOM 2110 C CA . LYS A 1 255 ? 16.571 9.965 -14.986 1.00 94.44 255 LYS A CA 1
ATOM 2111 C C . LYS A 1 255 ? 17.426 11.096 -14.403 1.00 94.44 255 LYS A C 1
ATOM 2113 O O . LYS A 1 255 ? 18.510 11.354 -14.918 1.00 94.44 255 LYS A O 1
ATOM 2118 N N . ARG A 1 256 ? 16.926 11.807 -13.387 1.00 92.75 256 ARG A N 1
ATOM 2119 C CA . ARG A 1 256 ? 17.636 12.919 -12.729 1.00 92.75 256 ARG A CA 1
ATOM 2120 C C . ARG A 1 256 ? 18.617 12.456 -11.648 1.00 92.75 256 ARG A C 1
ATOM 2122 O O . ARG A 1 256 ? 19.462 13.245 -11.240 1.00 92.75 256 ARG A O 1
ATOM 2129 N N . ALA A 1 257 ? 18.506 11.210 -11.196 1.00 96.31 257 ALA A N 1
ATOM 2130 C CA . ALA A 1 257 ? 19.391 10.642 -10.193 1.00 96.31 257 ALA A CA 1
ATOM 2131 C C . ALA A 1 257 ? 20.823 10.525 -10.735 1.00 96.31 257 ALA A C 1
ATOM 2133 O O . ALA A 1 257 ? 21.043 10.116 -11.880 1.00 96.31 257 ALA A O 1
ATOM 2134 N N . LYS A 1 258 ? 21.809 10.850 -9.898 1.00 97.06 258 LYS A N 1
ATOM 2135 C CA . LYS A 1 258 ? 23.233 10.838 -10.254 1.00 97.06 258 LYS A CA 1
ATOM 2136 C C . LYS A 1 258 ? 23.685 9.460 -10.740 1.00 97.06 258 LYS A C 1
ATOM 2138 O O . LYS A 1 258 ? 24.476 9.361 -11.677 1.00 97.06 258 LYS A O 1
ATOM 2143 N N . ASN A 1 259 ? 23.184 8.401 -10.111 1.00 97.81 259 ASN A N 1
ATOM 2144 C CA . ASN A 1 259 ? 23.596 7.029 -10.390 1.00 97.81 259 ASN A CA 1
ATOM 2145 C C . ASN A 1 259 ? 22.835 6.378 -11.564 1.00 97.81 259 ASN A C 1
ATOM 2147 O O . ASN A 1 259 ? 23.205 5.282 -11.987 1.00 97.81 259 ASN A O 1
ATOM 2151 N N . TYR A 1 260 ? 21.833 7.055 -12.146 1.00 97.81 260 TYR A N 1
ATOM 2152 C CA . TYR A 1 260 ? 21.017 6.510 -13.237 1.00 97.81 260 TYR A CA 1
ATOM 2153 C C . TYR A 1 260 ? 21.828 6.222 -14.508 1.00 97.81 260 TYR A C 1
ATOM 2155 O O . TYR A 1 260 ? 21.880 5.083 -14.966 1.00 97.81 260 TYR A O 1
ATOM 2163 N N . TYR A 1 261 ? 22.463 7.245 -15.095 1.00 96.81 261 TYR A N 1
ATOM 2164 C CA . TYR A 1 261 ? 23.165 7.100 -16.378 1.00 96.81 261 TYR A CA 1
ATOM 2165 C C . TYR A 1 261 ? 24.358 6.133 -16.316 1.00 96.81 261 TYR A C 1
ATOM 2167 O O . TYR A 1 261 ? 24.469 5.311 -17.228 1.00 96.81 261 TYR A O 1
ATOM 2175 N N . PRO A 1 262 ? 25.220 6.159 -15.275 1.00 97.31 262 PRO A N 1
ATOM 2176 C CA . PRO A 1 262 ? 26.295 5.178 -15.138 1.00 97.31 262 PRO A CA 1
ATOM 2177 C C . PRO A 1 262 ? 25.789 3.729 -15.123 1.00 97.31 262 PRO A C 1
ATOM 2179 O O . PRO A 1 262 ? 26.347 2.881 -15.819 1.00 97.31 262 PRO A O 1
ATOM 2182 N N . ALA A 1 263 ? 24.712 3.446 -14.382 1.00 97.62 263 ALA A N 1
ATOM 2183 C CA . ALA A 1 263 ? 24.121 2.112 -14.347 1.00 97.62 263 ALA A CA 1
ATOM 2184 C C . ALA A 1 263 ? 23.448 1.751 -15.680 1.00 97.62 263 ALA A C 1
ATOM 2186 O O . ALA A 1 263 ? 23.671 0.662 -16.204 1.00 97.62 263 ALA A O 1
ATOM 2187 N N . MET A 1 264 ? 22.692 2.677 -16.277 1.00 97.88 264 MET A N 1
ATOM 2188 C CA . MET A 1 264 ? 22.040 2.462 -17.571 1.00 97.88 264 MET A CA 1
ATOM 2189 C C . MET A 1 264 ? 23.048 2.058 -18.650 1.00 97.88 264 MET A C 1
ATOM 2191 O O . MET A 1 264 ? 22.814 1.078 -19.349 1.00 97.88 264 MET A O 1
ATOM 2195 N N . LEU A 1 265 ? 24.187 2.755 -18.748 1.00 96.00 265 LEU A N 1
ATOM 2196 C CA . LEU A 1 265 ? 25.245 2.421 -19.707 1.00 96.00 265 LEU A CA 1
ATOM 2197 C C . LEU A 1 265 ? 25.855 1.040 -19.436 1.00 96.00 265 LEU A C 1
ATOM 2199 O O . LEU A 1 265 ? 26.006 0.259 -20.367 1.00 96.00 265 LEU A O 1
ATOM 2203 N N . LYS A 1 266 ? 26.134 0.706 -18.170 1.00 96.44 266 LYS A N 1
ATOM 2204 C CA . LYS A 1 266 ? 26.678 -0.605 -17.782 1.00 96.44 266 LYS A CA 1
ATOM 2205 C C . LYS A 1 266 ? 25.790 -1.768 -18.241 1.00 96.44 266 LYS A C 1
ATOM 2207 O O . LYS A 1 266 ? 26.299 -2.745 -18.776 1.00 96.44 266 LYS A O 1
ATOM 2212 N N . TYR A 1 267 ? 24.476 -1.682 -18.023 1.00 97.19 267 TYR A N 1
ATOM 2213 C CA . TYR A 1 267 ? 23.556 -2.775 -18.372 1.00 97.19 267 TYR A CA 1
ATOM 2214 C C . TYR A 1 267 ? 23.028 -2.706 -19.802 1.00 97.19 267 TYR A C 1
ATOM 2216 O O . TYR A 1 267 ? 22.540 -3.714 -20.306 1.00 97.19 267 TYR A O 1
ATOM 2224 N N . ARG A 1 268 ? 23.166 -1.559 -20.477 1.00 95.06 268 ARG A N 1
ATOM 2225 C CA . ARG A 1 268 ? 22.903 -1.427 -21.913 1.00 95.06 268 ARG A CA 1
ATOM 2226 C C . ARG A 1 268 ? 23.721 -2.432 -22.717 1.00 95.06 268 ARG A C 1
ATOM 2228 O O . ARG A 1 268 ? 23.170 -3.080 -23.598 1.00 95.06 268 ARG A O 1
ATOM 2235 N N . ASP A 1 269 ? 25.002 -2.572 -22.394 1.00 90.00 269 ASP A N 1
ATOM 2236 C CA . ASP A 1 269 ? 25.921 -3.453 -23.124 1.00 90.00 269 ASP A CA 1
ATOM 2237 C C . ASP A 1 269 ? 25.657 -4.943 -22.850 1.00 90.00 269 ASP A C 1
ATOM 2239 O O . ASP A 1 269 ? 26.048 -5.802 -23.635 1.00 90.00 269 ASP A O 1
ATOM 2243 N N . MET A 1 270 ? 24.964 -5.251 -21.751 1.00 91.19 270 MET A N 1
ATOM 2244 C CA . MET A 1 270 ? 24.555 -6.608 -21.374 1.00 91.19 270 MET A CA 1
ATOM 2245 C C . MET A 1 270 ? 23.160 -6.979 -21.893 1.00 91.19 270 MET A C 1
ATOM 2247 O O . MET A 1 270 ? 22.724 -8.113 -21.707 1.00 91.19 270 MET A O 1
ATOM 2251 N N . TYR A 1 271 ? 22.422 -6.024 -22.463 1.00 93.75 271 TYR A N 1
ATOM 2252 C CA . TYR A 1 271 ? 21.029 -6.234 -22.827 1.00 93.75 271 TYR A CA 1
ATOM 2253 C C . TYR A 1 271 ? 20.902 -7.036 -24.123 1.00 93.75 271 TYR A C 1
ATOM 2255 O O . TYR A 1 271 ? 21.358 -6.617 -25.188 1.00 93.75 271 TYR A O 1
ATOM 2263 N N . GLU A 1 272 ? 20.188 -8.153 -24.037 1.00 92.81 272 GLU A N 1
ATOM 2264 C CA . GLU A 1 272 ? 19.752 -8.932 -25.190 1.00 92.81 272 GLU A CA 1
ATOM 2265 C C . GLU A 1 272 ? 18.282 -8.628 -25.493 1.00 92.81 272 GLU A C 1
ATOM 2267 O O . GLU A 1 272 ? 17.436 -8.602 -24.594 1.00 92.81 272 GLU A O 1
ATOM 2272 N N . PHE A 1 273 ? 17.962 -8.397 -26.770 1.00 93.25 273 PHE A N 1
ATOM 2273 C CA . PHE A 1 273 ? 16.586 -8.126 -27.176 1.00 93.25 273 PHE A CA 1
ATOM 2274 C C . PHE A 1 273 ? 15.679 -9.313 -26.852 1.00 93.25 273 PHE A C 1
ATOM 2276 O O . PHE A 1 273 ? 15.903 -10.435 -27.305 1.00 93.25 273 PHE A O 1
ATOM 2283 N N . ARG A 1 274 ? 14.602 -9.025 -26.124 1.00 91.81 274 ARG A N 1
ATOM 2284 C CA . ARG A 1 274 ? 13.537 -9.976 -25.807 1.00 91.81 274 ARG A CA 1
ATOM 2285 C C . ARG A 1 274 ? 12.298 -9.611 -26.602 1.00 91.81 274 ARG A C 1
ATOM 2287 O O . ARG A 1 274 ? 11.863 -8.468 -26.539 1.00 91.81 274 ARG A O 1
ATOM 2294 N N . ASP A 1 275 ? 11.720 -10.557 -27.333 1.00 91.06 275 ASP A N 1
ATOM 2295 C CA . ASP A 1 275 ? 10.485 -10.307 -28.082 1.00 91.06 275 ASP A CA 1
ATOM 2296 C C . ASP A 1 275 ? 9.245 -10.500 -27.200 1.00 91.06 275 ASP A C 1
ATOM 2298 O O . ASP A 1 275 ? 8.491 -11.461 -27.336 1.00 91.06 275 ASP A O 1
ATOM 2302 N N . ASP A 1 276 ? 9.086 -9.607 -26.226 1.00 93.62 276 ASP A N 1
ATOM 2303 C CA . ASP A 1 276 ? 7.974 -9.614 -25.282 1.00 93.62 276 ASP A CA 1
ATOM 2304 C C . ASP A 1 276 ? 7.478 -8.190 -24.977 1.00 93.62 276 ASP A C 1
ATOM 2306 O O . ASP A 1 276 ? 7.933 -7.193 -25.542 1.00 93.62 276 ASP A O 1
ATOM 2310 N N . ILE A 1 277 ? 6.512 -8.083 -24.065 1.00 94.19 277 ILE A N 1
ATOM 2311 C CA . ILE A 1 277 ? 5.875 -6.815 -23.685 1.00 94.19 277 ILE A CA 1
ATOM 2312 C C . ILE A 1 277 ? 6.824 -5.778 -23.057 1.00 94.19 277 ILE A C 1
ATOM 2314 O O . ILE A 1 277 ? 6.463 -4.603 -22.981 1.00 94.19 277 ILE A O 1
ATOM 2318 N N . SER A 1 278 ? 8.018 -6.179 -22.609 1.00 95.56 278 SER A N 1
ATOM 2319 C CA . SER A 1 278 ? 9.016 -5.266 -22.041 1.00 95.56 278 SER A CA 1
ATOM 2320 C C . SER A 1 278 ? 9.842 -4.548 -23.110 1.00 95.56 278 SER A C 1
ATOM 2322 O O . SER A 1 278 ? 10.377 -3.470 -22.838 1.00 95.56 278 SER A O 1
ATOM 2324 N N . LEU A 1 279 ? 9.892 -5.093 -24.333 1.00 96.62 279 LEU A N 1
ATOM 2325 C CA . LEU A 1 279 ? 10.730 -4.611 -25.433 1.00 96.62 279 LEU A CA 1
ATOM 2326 C C . LEU A 1 279 ? 10.601 -3.105 -25.717 1.00 96.62 279 LEU A C 1
ATOM 2328 O O . LEU A 1 279 ? 11.640 -2.448 -25.806 1.00 96.62 279 LEU A O 1
ATOM 2332 N N . PRO A 1 280 ? 9.393 -2.509 -25.822 1.00 97.06 280 PRO A N 1
ATOM 2333 C CA . PRO A 1 280 ? 9.272 -1.076 -26.091 1.00 97.06 280 PRO A CA 1
ATOM 2334 C C . PRO A 1 280 ? 9.981 -0.231 -25.030 1.00 97.06 280 PRO A C 1
ATOM 2336 O O . PRO A 1 280 ? 10.702 0.712 -25.341 1.00 97.06 280 PRO A O 1
ATOM 2339 N N . TYR A 1 281 ? 9.825 -0.610 -23.763 1.00 97.56 281 TYR A N 1
ATOM 2340 C CA . TYR A 1 281 ? 10.374 0.130 -22.633 1.00 97.56 281 TYR A CA 1
ATOM 2341 C C . TYR A 1 281 ? 11.888 -0.063 -22.496 1.00 97.56 281 TYR A C 1
ATOM 2343 O O . TYR A 1 281 ? 12.595 0.875 -22.119 1.00 97.56 281 TYR A O 1
ATOM 2351 N N . ALA A 1 282 ? 12.399 -1.244 -22.849 1.00 97.38 282 ALA A N 1
ATOM 2352 C CA . ALA A 1 282 ? 13.834 -1.487 -22.937 1.00 97.38 282 ALA A CA 1
ATOM 2353 C C . ALA A 1 282 ? 14.479 -0.638 -24.046 1.00 97.38 282 ALA A C 1
ATOM 2355 O O . ALA A 1 282 ? 15.498 0.014 -23.805 1.00 97.38 282 ALA A O 1
ATOM 2356 N N . ILE A 1 283 ? 13.850 -0.568 -25.228 1.00 96.50 283 ILE A N 1
ATOM 2357 C CA . ILE A 1 283 ? 14.298 0.287 -26.338 1.00 96.50 283 ILE A CA 1
ATOM 2358 C C . ILE A 1 283 ? 14.305 1.758 -25.914 1.00 96.50 283 ILE A C 1
ATOM 2360 O O . ILE A 1 283 ? 15.303 2.437 -26.135 1.00 96.50 283 ILE A O 1
ATOM 2364 N N . GLU A 1 284 ? 13.249 2.257 -25.266 1.00 95.00 284 GLU A N 1
ATOM 2365 C CA . GLU A 1 284 ? 13.215 3.645 -24.780 1.00 95.00 284 GLU A CA 1
ATOM 2366 C C . GLU A 1 284 ? 14.258 3.936 -23.693 1.00 95.00 284 GLU A C 1
ATOM 2368 O O . GLU A 1 284 ? 14.756 5.060 -23.591 1.00 95.00 284 GLU A O 1
ATOM 2373 N N . THR A 1 285 ? 14.586 2.943 -22.867 1.00 96.38 285 THR A N 1
ATOM 2374 C CA . THR A 1 285 ? 15.573 3.089 -21.791 1.00 96.38 285 THR A CA 1
ATOM 2375 C C . THR A 1 285 ? 16.990 3.147 -22.349 1.00 96.38 285 THR A C 1
ATOM 2377 O O . THR A 1 285 ? 17.759 4.041 -21.996 1.00 96.38 285 THR A O 1
ATOM 2380 N N . PHE A 1 286 ? 17.332 2.207 -23.231 1.00 95.88 286 PHE A N 1
ATOM 2381 C CA . PHE A 1 286 ? 18.693 2.023 -23.729 1.00 95.88 286 PHE A CA 1
ATOM 2382 C C . PHE A 1 286 ? 18.965 2.703 -25.071 1.00 95.88 286 PHE A C 1
ATOM 2384 O O . PHE A 1 286 ? 20.116 2.779 -25.501 1.00 95.88 286 PHE A O 1
ATOM 2391 N N . MET A 1 287 ? 17.930 3.180 -25.764 1.00 93.69 287 MET A N 1
ATOM 2392 C CA . MET A 1 287 ? 18.019 3.700 -27.133 1.00 93.69 287 MET A CA 1
ATOM 2393 C C . MET A 1 287 ? 18.759 2.719 -28.063 1.00 93.69 287 MET A C 1
ATOM 2395 O O . MET A 1 287 ? 19.610 3.102 -28.874 1.00 93.69 287 MET A O 1
ATOM 2399 N N . LEU A 1 288 ? 18.493 1.419 -27.892 1.00 90.56 288 LEU A N 1
ATOM 2400 C CA . LEU A 1 288 ? 19.078 0.334 -28.678 1.00 90.56 288 LEU A CA 1
ATOM 2401 C C . LEU A 1 288 ? 18.062 -0.187 -29.689 1.00 90.56 288 LEU A C 1
ATOM 2403 O O . LEU A 1 288 ? 16.947 -0.541 -29.334 1.00 90.56 288 LEU A O 1
ATOM 2407 N N . ILE A 1 289 ? 18.491 -0.267 -30.946 1.00 91.81 289 ILE A N 1
ATOM 2408 C CA . ILE A 1 289 ? 17.776 -0.915 -32.049 1.00 91.81 289 ILE A CA 1
ATOM 2409 C C . ILE A 1 289 ? 18.804 -1.577 -32.968 1.00 91.81 289 ILE A C 1
ATOM 2411 O O . ILE A 1 289 ? 19.886 -1.010 -33.182 1.00 91.81 289 ILE A O 1
ATOM 2415 N N . ASP A 1 290 ? 18.459 -2.736 -33.518 1.00 89.44 290 ASP A N 1
ATOM 2416 C CA . ASP A 1 290 ? 19.173 -3.396 -34.612 1.00 89.44 290 ASP A CA 1
ATOM 2417 C C . ASP A 1 290 ? 18.294 -3.455 -35.878 1.00 89.44 290 ASP A C 1
ATOM 2419 O O . ASP A 1 290 ? 17.173 -2.938 -35.899 1.00 89.44 290 ASP A O 1
ATOM 2423 N N . GLY A 1 291 ? 18.799 -4.070 -36.952 1.00 87.69 291 GLY A N 1
ATOM 2424 C CA . GLY A 1 291 ? 18.045 -4.202 -38.200 1.00 87.69 291 GLY A CA 1
ATOM 2425 C C . GLY A 1 291 ? 16.753 -5.014 -38.055 1.00 87.69 291 GLY A C 1
ATOM 2426 O O . GLY A 1 291 ? 15.746 -4.655 -38.659 1.00 87.69 291 GLY A O 1
ATOM 2427 N N . LYS A 1 292 ? 16.743 -6.068 -37.228 1.00 90.88 292 LYS A N 1
ATOM 2428 C CA . LYS A 1 292 ? 15.556 -6.915 -37.017 1.00 90.88 292 LYS A CA 1
ATOM 2429 C C . LYS A 1 292 ? 14.472 -6.153 -36.260 1.00 90.88 292 LYS A C 1
ATOM 2431 O O . LYS A 1 292 ? 13.312 -6.185 -36.658 1.00 90.88 292 LYS A O 1
ATOM 2436 N N . ILE A 1 293 ? 14.857 -5.437 -35.208 1.00 92.62 293 ILE A N 1
ATOM 2437 C CA . ILE A 1 293 ? 13.969 -4.591 -34.413 1.00 92.62 293 ILE A CA 1
ATOM 2438 C C . ILE A 1 293 ? 13.428 -3.437 -35.257 1.00 92.62 293 ILE A C 1
ATOM 2440 O O . ILE A 1 293 ? 12.231 -3.182 -35.219 1.00 92.62 293 ILE A O 1
ATOM 2444 N N . LEU A 1 294 ? 14.259 -2.782 -36.075 1.00 91.25 294 LEU A N 1
ATOM 2445 C CA . LEU A 1 294 ? 13.806 -1.696 -36.951 1.00 91.25 294 LEU A CA 1
ATOM 2446 C C . LEU A 1 294 ? 12.719 -2.157 -37.936 1.00 91.25 294 LEU A C 1
ATOM 2448 O O . LEU A 1 294 ? 11.738 -1.445 -38.153 1.00 91.25 294 LEU A O 1
ATOM 2452 N N . LEU A 1 295 ? 12.855 -3.364 -38.494 1.00 91.62 295 LEU A N 1
ATOM 2453 C CA . LEU A 1 295 ? 11.870 -3.931 -39.418 1.00 91.62 295 LEU A CA 1
ATOM 2454 C C . LEU A 1 295 ? 10.506 -4.197 -38.768 1.00 91.62 295 LEU A C 1
ATOM 2456 O O . LEU A 1 295 ? 9.507 -4.245 -39.487 1.00 91.62 295 LEU A O 1
ATOM 2460 N N . LYS A 1 296 ? 10.423 -4.281 -37.431 1.00 92.50 296 LYS A N 1
ATOM 2461 C CA . LYS A 1 296 ? 9.143 -4.427 -36.724 1.00 92.50 296 LYS A CA 1
ATOM 2462 C C . LYS A 1 296 ? 8.196 -3.243 -36.944 1.00 92.50 296 LYS A C 1
ATOM 2464 O O . LYS A 1 296 ? 6.997 -3.427 -36.780 1.00 92.50 296 LYS A O 1
ATOM 2469 N N . ILE A 1 297 ? 8.669 -2.069 -37.383 1.00 92.38 297 ILE A N 1
ATOM 2470 C CA . ILE A 1 297 ? 7.787 -0.945 -37.770 1.00 92.38 297 ILE A CA 1
ATOM 2471 C C . ILE A 1 297 ? 6.822 -1.338 -38.902 1.00 92.38 297 ILE A C 1
ATOM 2473 O O . ILE A 1 297 ? 5.704 -0.832 -38.962 1.00 92.38 297 ILE A O 1
ATOM 2477 N N . PHE A 1 298 ? 7.242 -2.235 -39.797 1.00 92.31 298 PHE A N 1
ATOM 2478 C CA . PHE A 1 298 ? 6.435 -2.675 -40.937 1.00 92.31 298 PHE A CA 1
ATOM 2479 C C . PHE A 1 298 ? 5.597 -3.927 -40.643 1.00 92.31 298 PHE A C 1
ATOM 2481 O O . PHE A 1 298 ? 4.800 -4.340 -41.487 1.00 92.31 298 PHE A O 1
ATOM 2488 N N . ASP A 1 299 ? 5.765 -4.537 -39.468 1.00 92.56 299 ASP A N 1
ATOM 2489 C CA . ASP A 1 299 ? 4.961 -5.679 -39.046 1.00 92.56 299 ASP A CA 1
ATOM 2490 C C . ASP A 1 299 ? 3.578 -5.203 -38.577 1.00 92.56 299 ASP A C 1
ATOM 2492 O O . ASP A 1 299 ? 3.452 -4.364 -37.685 1.00 92.56 299 ASP A O 1
ATOM 2496 N N . LYS A 1 300 ? 2.523 -5.772 -39.168 1.00 90.56 300 LYS A N 1
ATOM 2497 C CA . LYS A 1 300 ? 1.126 -5.460 -38.835 1.00 90.56 300 LYS A CA 1
ATOM 2498 C C . LYS A 1 300 ? 0.747 -5.865 -37.408 1.00 90.56 300 LYS A C 1
ATOM 2500 O O . LYS A 1 300 ? -0.238 -5.348 -36.891 1.00 90.56 300 LYS A O 1
ATOM 2505 N N . ASN A 1 301 ? 1.497 -6.780 -36.794 1.00 91.19 301 ASN A N 1
ATOM 2506 C CA . ASN A 1 301 ? 1.257 -7.247 -35.428 1.00 91.19 301 ASN A CA 1
ATOM 2507 C C . ASN A 1 301 ? 2.000 -6.419 -34.368 1.00 91.19 301 ASN A C 1
ATOM 2509 O O . ASN A 1 301 ? 1.771 -6.610 -33.172 1.00 91.19 301 ASN A O 1
ATOM 2513 N N . SER A 1 302 ? 2.884 -5.503 -34.775 1.00 91.88 302 SER A N 1
ATOM 2514 C CA . SER A 1 302 ? 3.602 -4.639 -33.840 1.00 91.88 302 SER A CA 1
ATOM 2515 C C . SER A 1 302 ? 2.655 -3.685 -33.123 1.00 91.88 302 SER A C 1
ATOM 2517 O O . SER A 1 302 ? 1.857 -2.981 -33.740 1.00 91.88 302 SER A O 1
ATOM 2519 N N . CYS A 1 303 ? 2.775 -3.617 -31.797 1.00 93.25 303 CYS A N 1
ATOM 2520 C CA . CYS A 1 303 ? 1.990 -2.680 -31.007 1.00 93.25 303 CYS A CA 1
ATOM 2521 C C . CYS A 1 303 ? 2.514 -1.243 -31.161 1.00 93.25 303 CYS A C 1
ATOM 2523 O O . CYS A 1 303 ? 3.706 -1.008 -31.375 1.00 93.25 303 CYS A O 1
ATOM 2525 N N . THR A 1 304 ? 1.630 -0.261 -30.982 1.00 94.62 304 THR A N 1
ATOM 2526 C CA . THR A 1 304 ? 1.961 1.165 -31.134 1.00 94.62 304 THR A CA 1
ATOM 2527 C C . THR A 1 304 ? 3.109 1.611 -30.228 1.00 94.62 304 THR A C 1
ATOM 2529 O O . THR A 1 304 ? 3.953 2.390 -30.659 1.00 94.62 304 THR A O 1
ATOM 2532 N N . TYR A 1 305 ? 3.186 1.086 -28.999 1.00 94.81 305 TYR A N 1
ATOM 2533 C CA . TYR A 1 305 ? 4.279 1.394 -28.071 1.00 94.81 305 TYR A CA 1
ATOM 2534 C C . TYR A 1 305 ? 5.640 0.968 -28.622 1.00 94.81 305 TYR A C 1
ATOM 2536 O O . TYR A 1 305 ? 6.612 1.707 -28.491 1.00 94.81 305 TYR A O 1
ATOM 2544 N N . LEU A 1 306 ? 5.713 -0.206 -29.259 1.00 96.06 306 LEU A N 1
ATOM 2545 C CA . LEU A 1 306 ? 6.947 -0.692 -29.867 1.00 96.06 306 LEU A CA 1
ATOM 2546 C C . LEU A 1 306 ? 7.371 0.201 -31.033 1.00 96.06 306 LEU A C 1
ATOM 2548 O O . LEU A 1 306 ? 8.529 0.598 -31.108 1.00 96.06 306 LEU A O 1
ATOM 2552 N N . ILE A 1 307 ? 6.428 0.549 -31.910 1.00 95.69 307 ILE A N 1
ATOM 2553 C CA . ILE A 1 307 ? 6.687 1.422 -33.062 1.00 95.69 307 ILE A CA 1
ATOM 2554 C C . ILE A 1 307 ? 7.209 2.788 -32.593 1.00 95.69 307 ILE A C 1
ATOM 2556 O O . ILE A 1 307 ? 8.230 3.257 -33.093 1.00 95.69 307 ILE A O 1
ATOM 2560 N N . ASP A 1 308 ? 6.557 3.401 -31.602 1.00 95.31 308 ASP A N 1
ATOM 2561 C CA . ASP A 1 308 ? 6.965 4.692 -31.034 1.00 95.31 308 ASP A CA 1
ATOM 2562 C C . ASP A 1 308 ? 8.374 4.631 -30.413 1.00 95.31 308 ASP A C 1
ATOM 2564 O O . ASP A 1 308 ? 9.224 5.479 -30.697 1.00 95.31 308 ASP A O 1
ATOM 2568 N N . ALA A 1 309 ? 8.669 3.577 -29.646 1.00 96.19 309 ALA A N 1
ATOM 2569 C CA . ALA A 1 309 ? 9.988 3.354 -29.060 1.00 96.19 309 ALA A CA 1
ATOM 2570 C C . ALA A 1 309 ? 11.091 3.224 -30.125 1.00 96.19 309 ALA A C 1
ATOM 2572 O O . ALA A 1 309 ? 12.144 3.859 -30.009 1.00 96.19 309 ALA A O 1
ATOM 2573 N N . ILE A 1 310 ? 10.846 2.447 -31.190 1.00 95.19 310 ILE A N 1
ATOM 2574 C CA . ILE A 1 310 ? 11.798 2.284 -32.299 1.00 95.19 310 ILE A CA 1
ATOM 2575 C C . ILE A 1 310 ? 12.027 3.627 -32.996 1.00 95.19 310 ILE A C 1
ATOM 2577 O O . ILE A 1 310 ? 13.177 3.996 -33.233 1.00 95.19 310 ILE A O 1
ATOM 2581 N N . CYS A 1 311 ? 10.965 4.384 -33.283 1.00 93.38 311 CYS A N 1
ATOM 2582 C CA . CYS A 1 311 ? 11.070 5.706 -33.898 1.00 93.38 311 CYS A CA 1
ATOM 2583 C C . CYS A 1 311 ? 11.909 6.668 -33.044 1.00 93.38 311 CYS A C 1
ATOM 2585 O O . CYS A 1 311 ? 12.817 7.317 -33.568 1.00 93.38 311 CYS A O 1
ATOM 2587 N N . LYS A 1 312 ? 11.673 6.728 -31.727 1.00 92.56 312 LYS A N 1
ATOM 2588 C CA . LYS A 1 312 ? 12.473 7.549 -30.799 1.00 92.56 312 LYS A CA 1
ATOM 2589 C C . LYS A 1 312 ? 13.945 7.144 -30.799 1.00 92.56 312 LYS A C 1
ATOM 2591 O O . LYS A 1 312 ? 14.815 8.008 -30.921 1.00 92.56 312 LYS A O 1
ATOM 2596 N N . ALA A 1 313 ? 14.232 5.847 -30.701 1.00 91.75 313 ALA A N 1
ATOM 2597 C CA . ALA A 1 313 ? 15.601 5.339 -30.716 1.00 91.75 313 ALA A CA 1
ATOM 2598 C C . ALA A 1 313 ? 16.300 5.600 -32.063 1.00 91.75 313 ALA A C 1
ATOM 2600 O O . ALA A 1 313 ? 17.473 5.976 -32.091 1.00 91.75 313 ALA A O 1
ATOM 2601 N N . PHE A 1 314 ? 15.578 5.466 -33.179 1.00 88.88 314 PHE A N 1
ATOM 2602 C CA . PHE A 1 314 ? 16.084 5.767 -34.516 1.00 88.88 314 PHE A CA 1
ATOM 2603 C C . PHE A 1 314 ? 16.412 7.254 -34.678 1.00 88.88 314 PHE A C 1
ATOM 2605 O O . PHE A 1 314 ? 17.505 7.588 -35.128 1.00 88.88 314 PHE A O 1
ATOM 2612 N N . MET A 1 315 ? 15.518 8.152 -34.250 1.00 86.62 315 MET A N 1
ATOM 2613 C CA . MET A 1 315 ? 15.767 9.599 -34.276 1.00 86.62 315 MET A CA 1
ATOM 2614 C C . MET A 1 315 ? 16.960 9.995 -33.397 1.00 86.62 315 MET A C 1
ATOM 2616 O O . MET A 1 315 ? 17.760 10.840 -33.797 1.00 86.62 315 MET A O 1
ATOM 2620 N N . ASN A 1 316 ? 17.127 9.349 -32.237 1.00 81.38 316 ASN A N 1
ATOM 2621 C CA . ASN A 1 316 ? 18.282 9.563 -31.365 1.00 81.38 316 ASN A CA 1
ATOM 2622 C C . ASN A 1 316 ? 19.599 9.147 -32.050 1.00 81.38 316 ASN A C 1
ATOM 2624 O O . ASN A 1 316 ? 20.560 9.916 -32.060 1.00 81.38 316 ASN A O 1
ATOM 2628 N N . LYS A 1 317 ? 19.621 7.979 -32.712 1.00 68.31 317 LYS A N 1
ATOM 2629 C CA . LYS A 1 317 ? 20.768 7.535 -33.524 1.00 68.31 317 LYS A CA 1
ATOM 2630 C C . LYS A 1 317 ? 21.020 8.445 -34.729 1.00 68.31 317 LYS A C 1
ATOM 2632 O O . LYS A 1 317 ? 22.176 8.701 -35.051 1.00 68.31 317 LYS A O 1
ATOM 2637 N N . GLY A 1 318 ? 19.969 8.961 -35.369 1.00 53.38 318 GLY A N 1
ATOM 2638 C CA . GLY A 1 318 ? 20.051 9.846 -36.534 1.00 53.38 318 GLY A CA 1
ATOM 2639 C C . GLY A 1 318 ? 20.865 11.120 -36.292 1.00 53.38 318 GLY A C 1
ATOM 2640 O O . GLY A 1 318 ? 21.546 11.578 -37.204 1.00 53.38 318 GLY A O 1
ATOM 2641 N N . TYR A 1 319 ? 20.895 11.639 -35.060 1.00 45.19 319 TYR A N 1
ATOM 2642 C CA . TYR A 1 319 ? 21.716 12.805 -34.709 1.00 45.19 319 TYR A CA 1
ATOM 2643 C C . TYR A 1 319 ? 23.231 12.524 -34.756 1.00 45.19 319 TYR A C 1
ATOM 2645 O O . TYR A 1 319 ? 24.003 13.408 -35.114 1.00 45.19 319 TYR A O 1
ATOM 2653 N N . TYR A 1 320 ? 23.659 11.290 -34.461 1.00 42.06 320 TYR A N 1
ATOM 2654 C CA . TYR A 1 320 ? 25.055 10.852 -34.612 1.00 42.06 320 TYR A CA 1
ATOM 2655 C C . TYR A 1 320 ? 25.341 10.268 -36.007 1.00 42.06 320 TYR A C 1
ATOM 2657 O O . TYR A 1 320 ? 26.443 10.415 -36.525 1.00 42.06 320 TYR A O 1
ATOM 2665 N N . PHE A 1 321 ? 24.347 9.655 -36.656 1.00 39.22 321 PHE A N 1
ATOM 2666 C CA . PHE A 1 321 ? 24.497 9.020 -37.971 1.00 39.22 321 PHE A CA 1
ATOM 2667 C C . PHE A 1 321 ? 24.568 10.032 -39.132 1.00 39.22 321 PHE A C 1
ATOM 2669 O O . PHE A 1 321 ? 25.236 9.775 -40.134 1.00 39.22 321 PHE A O 1
ATOM 2676 N N . LEU A 1 322 ? 23.926 11.203 -39.001 1.00 40.47 322 LEU A N 1
ATOM 2677 C CA . LEU A 1 322 ? 23.980 12.279 -40.004 1.00 40.47 322 LEU A CA 1
ATOM 2678 C C . LEU A 1 322 ? 25.342 12.992 -40.075 1.00 40.47 322 LEU A C 1
ATOM 2680 O O . LEU A 1 322 ? 25.594 13.694 -41.053 1.00 40.47 322 LEU A O 1
ATOM 2684 N N . ILE A 1 323 ? 26.218 12.798 -39.083 1.00 44.44 323 ILE A N 1
ATOM 2685 C CA . ILE A 1 323 ? 27.590 13.323 -39.107 1.00 44.44 323 ILE A CA 1
ATOM 2686 C C . ILE A 1 323 ? 28.537 12.376 -39.862 1.00 44.44 323 ILE A C 1
ATOM 2688 O O . ILE A 1 323 ? 29.491 12.870 -40.456 1.00 44.44 323 ILE A O 1
ATOM 2692 N N . ASP A 1 324 ? 28.257 11.065 -39.928 1.00 40.91 324 ASP A N 1
ATOM 2693 C CA . ASP A 1 324 ? 29.269 10.100 -40.392 1.00 40.91 324 ASP A CA 1
ATOM 2694 C C . ASP A 1 324 ? 28.977 9.375 -41.716 1.00 40.91 324 ASP A C 1
ATOM 2696 O O . ASP A 1 324 ? 29.919 9.089 -42.444 1.00 40.91 324 ASP A O 1
ATOM 2700 N N . HIS A 1 325 ? 27.730 9.117 -42.148 1.00 38.50 325 HIS A N 1
ATOM 2701 C CA . HIS A 1 325 ? 27.553 8.371 -43.410 1.00 38.50 325 HIS A CA 1
ATOM 2702 C C . HIS A 1 325 ? 26.335 8.749 -44.265 1.00 38.50 325 HIS A C 1
ATOM 2704 O O . HIS A 1 325 ? 25.234 8.209 -44.138 1.00 38.50 325 HIS A O 1
ATOM 2710 N N . ARG A 1 326 ? 26.616 9.553 -45.303 1.00 39.31 326 ARG A N 1
ATOM 2711 C CA . ARG A 1 326 ? 25.956 9.481 -46.618 1.00 39.31 326 ARG A CA 1
ATOM 2712 C C . ARG A 1 326 ? 26.174 8.083 -47.222 1.00 39.31 326 ARG A C 1
ATOM 2714 O O . ARG A 1 326 ? 27.063 7.946 -48.044 1.00 39.31 326 ARG A O 1
ATOM 2721 N N . ASN A 1 327 ? 25.452 7.040 -46.804 1.00 43.88 327 ASN A N 1
ATOM 2722 C CA . ASN A 1 327 ? 25.478 5.752 -47.529 1.00 43.88 327 ASN A CA 1
ATOM 2723 C C . ASN A 1 327 ? 24.273 4.810 -47.315 1.00 43.88 327 ASN A C 1
ATOM 2725 O O . ASN A 1 327 ? 24.286 3.698 -47.831 1.00 43.88 327 ASN A O 1
ATOM 2729 N N . ILE A 1 328 ? 23.173 5.227 -46.670 1.00 41.84 328 ILE A N 1
ATOM 2730 C CA . ILE A 1 328 ? 21.951 4.386 -46.567 1.00 41.84 328 ILE A CA 1
ATOM 2731 C C . ILE A 1 328 ? 21.047 4.503 -47.822 1.00 41.84 328 ILE A C 1
ATOM 2733 O O . ILE A 1 328 ? 19.827 4.409 -47.750 1.00 41.84 328 ILE A O 1
ATOM 2737 N N . LEU A 1 329 ? 21.625 4.710 -49.008 1.00 39.31 329 LEU A N 1
ATOM 2738 C CA . LEU A 1 329 ? 20.883 4.658 -50.279 1.00 39.31 329 LEU A CA 1
ATOM 2739 C C . LEU A 1 329 ? 21.224 3.433 -51.143 1.00 39.31 329 LEU A C 1
ATOM 2741 O O . LEU A 1 329 ? 20.676 3.305 -52.230 1.00 39.31 329 LEU A O 1
ATOM 2745 N N . SER A 1 330 ? 22.054 2.497 -50.669 1.00 41.47 330 SER A N 1
ATOM 2746 C CA . SER A 1 330 ? 22.437 1.303 -51.444 1.00 41.47 330 SER A CA 1
ATOM 2747 C C . SER A 1 330 ? 21.685 0.010 -51.095 1.00 41.47 330 SER A C 1
ATOM 2749 O O . SER A 1 330 ? 21.940 -1.009 -51.722 1.00 41.47 330 SER A O 1
ATOM 2751 N N . LEU A 1 331 ? 20.715 0.023 -50.169 1.00 39.91 331 LEU A N 1
ATOM 2752 C CA . LEU A 1 331 ? 19.858 -1.149 -49.882 1.00 39.91 331 LEU A CA 1
ATOM 2753 C C . LEU A 1 331 ? 18.557 -1.188 -50.706 1.00 39.91 331 LEU A C 1
ATOM 2755 O O . LEU A 1 331 ? 17.610 -1.895 -50.368 1.00 39.91 331 LEU A O 1
ATOM 2759 N N . LYS A 1 332 ? 18.516 -0.448 -51.815 1.00 38.88 332 LYS A N 1
ATOM 2760 C CA . LYS A 1 332 ? 17.595 -0.707 -52.924 1.00 38.88 332 LYS A CA 1
ATOM 2761 C C . LYS A 1 332 ? 18.422 -1.033 -54.160 1.00 38.88 332 LYS A C 1
ATOM 2763 O O . LYS A 1 332 ? 18.761 -0.123 -54.908 1.00 38.88 332 LYS A O 1
ATOM 2768 N N . ASN A 1 333 ? 18.767 -2.308 -54.305 1.00 33.91 333 ASN A N 1
ATOM 2769 C CA . ASN A 1 333 ? 18.839 -3.037 -55.572 1.00 33.91 333 ASN A CA 1
ATOM 2770 C C . ASN A 1 333 ? 18.833 -4.533 -55.275 1.00 33.91 333 ASN A C 1
ATOM 2772 O O . ASN A 1 333 ? 19.714 -4.971 -54.502 1.00 33.91 333 ASN A O 1
#

Organism: NCBI:txid1144522

Radius of gyration: 27.79 Å; Cα contacts (8 Å, |Δi|>4): 361; chains: 1; bounding box: 74×56×90 Å

Foldseek 3Di:
DDDDPPDPPDQVVVVLLVDPPRDLVNLLPDPCNLVCLVVVPPSVLVVCLDLVNVVVLCCLQQHCPCVVPPCSVSSNVSSLCLLLRLDPSSLVSQLPRPSNLVVLQVSLVDDRPDLRNLLSNLSNVVSNCVSVVLQCLVSRLCLLVSLLVVLLRVSSLVSNLCCCQRVVVSNVLALVSLLSSLVLQDLAPDPVCPSSLSSLLSSLVSLVSNLVNDLVCLNSQQDLSSLLSLLCLLQRPNRDLVSNLSSLVCLVSNVPRPNNPVSLVVSLVVHDQDPDPNRLSNCQSNLDDDPVLLCCCVPPPDDPSSNVSVVVSVVVVCVVVVVPDPPPPPVPD

Nearest PDB structures (foldseek):
  8fbn-assembly1_E  TM=3.641E-01  e=2.775E+00  synthetic construct
  5cwm-assembly1_A  TM=2.244E-01  e=8.631E-01  synthetic construct
  5cwl-assembly2_B  TM=3.024E-01  e=6.285E+00  synthetic construct
  4a1s-assembly1_B  TM=2.780E-01  e=7.635E+00  Drosophila melanogaster

Solvent-accessible surface area (backbone atoms only — not comparable to full-atom values): 18896 Å² total; per-residue (Å²): 136,83,80,79,75,80,75,79,76,85,50,70,62,66,62,48,69,69,44,94,80,63,48,69,67,58,56,50,67,42,86,57,44,72,54,45,55,73,69,56,43,62,69,60,50,57,55,50,67,37,66,73,44,41,52,50,38,44,39,47,34,66,50,68,85,50,65,85,42,94,54,32,74,55,37,21,51,43,34,44,51,59,61,52,38,85,44,70,67,52,44,50,50,55,73,74,29,62,68,59,52,52,51,58,46,52,54,58,77,46,81,81,88,44,73,68,37,40,40,42,50,30,50,35,52,52,41,50,31,61,76,50,77,28,63,59,42,77,75,41,82,59,49,65,60,38,30,57,79,42,25,58,40,65,37,34,29,50,40,50,39,47,38,49,73,75,32,27,77,61,64,62,63,44,48,66,60,47,44,57,51,58,65,69,50,70,70,82,40,54,88,89,44,62,68,62,45,49,30,43,42,34,50,47,53,35,52,43,55,44,44,69,73,41,77,75,52,34,69,45,54,53,38,61,68,49,35,48,51,51,49,50,50,42,52,38,89,64,34,41,50,69,51,24,33,47,48,45,66,40,45,79,64,33,65,84,31,83,36,36,61,67,37,50,58,63,46,47,80,68,51,69,95,55,100,52,87,24,37,30,45,50,21,60,72,58,51,59,78,53,74,73,60,57,52,42,65,76,41,89,84,54,52,70,63,42,42,53,20,50,51,52,28,49,56,61,48,44,70,62,44,75,77,73,56,100,63,91,74,70,89,76,125